Protein 6IFT (pdb70)

InterPro domains:
  IPR001737 Ribosomal RNA adenine methyltransferase KsgA/Erm [PF00398] (20-281)
  IPR001737 Ribosomal RNA adenine methyltransferase KsgA/Erm [PS51689] (22-291)
  IPR001737 Ribosomal RNA adenine methyltransferase KsgA/Erm [PTHR11727] (10-287)
  IPR011530 Ribosomal RNA adenine dimethylase [MF_00607] (20-288)
  IPR011530 Ribosomal RNA adenine dimethylase [TIGR00755] (20-286)
  IPR020596 Ribosomal RNA adenine methylase transferase, conserved site [PS01131] (52-79)
  IPR020598 Ribosomal RNA adenine methylase transferase, N-terminal [SM00650] (36-212)
  IPR023165 rRNA adenine dimethylase-like, C-terminal [G3DSA:1.10.8.100] (216-292)
  IPR029063 S-adenosyl-L-methionine-dependent methyltransferase superfamily [G3DSA:3.40.50.150] (20-215)
  IPR029063 S-adenosyl-L-methionine-dependent methyltransferase superfamily [SSF53335] (16-290)

B-factor: mean 23.17, std 8.37, range [11.19, 82.01]

Nearest PDB structures (foldseek):
  6ifs-assembly2_B  TM=9.752E-01  e=2.934E-49  Bacillus subtilis subsp. subtilis str. 168
  7v2p-assembly1_U  TM=9.615E-01  e=2.802E-47  Bacillus subtilis subsp. subtilis str. 168
  7v2m-assembly1_U  TM=9.401E-01  e=1.596E-46  Bacillus subtilis subsp. subtilis str. 168
  7v2q-assembly1_W  TM=9.771E-01  e=5.374E-44  Bacillus subtilis subsp. subtilis str. 168
  6ifw-assembly2_B  TM=9.709E-01  e=1.753E-37  Bacillus subtilis subsp. subtilis str. 168

CATH classification: 1.10.8.100

Radius of gyration: 21.52 Å; Cα contacts (8 Å, |Δi|>4): 529; chains: 1; bounding box: 62×52×46 Å

Structure (mmCIF, N/CA/C/O backbone):
data_6IFT
#
_entry.id   6IFT
#
_cell.length_a   45.200
_cell.length_b   81.970
_cell.length_c   47.120
_cell.angle_alpha   90.00
_cell.angle_beta   112.02
_cell.angle_gamma   90.00
#
_symmetry.space_group_name_H-M   'P 1 21 1'
#
loop_
_entity.id
_entity.type
_entity.pdbx_description
1 polymer 'Ri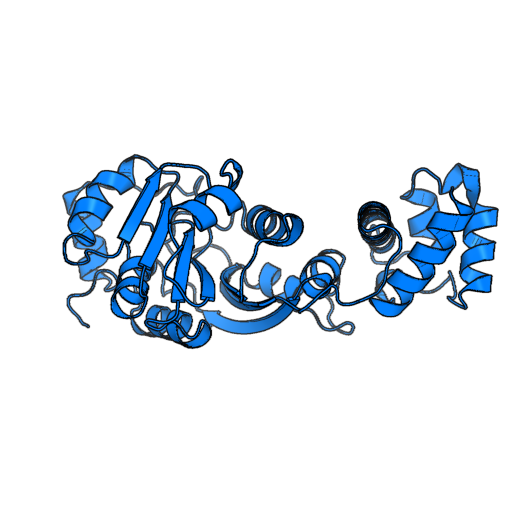bosomal RNA small subunit methyltransferase A'
2 non-polymer S-ADENOSYLMETHIONINE
3 water water
#
loop_
_atom_site.group_PDB
_atom_site.id
_atom_site.type_symbol
_atom_site.label_atom_id
_atom_site.label_alt_id
_atom_site.label_comp_id
_atom_site.label_asym_id
_atom_site.label_entity_id
_atom_site.label_seq_id
_atom_site.pdbx_PDB_ins_code
_atom_site.Cartn_x
_atom_site.Cartn_y
_atom_site.Cartn_z
_atom_site.occupancy
_atom_site.B_iso_or_equiv
_atom_site.auth_seq_id
_atom_site.auth_comp_id
_atom_site.auth_asym_id
_atom_site.auth_atom_id
_atom_site.pdbx_PDB_model_num
ATOM 1 N N . MET A 1 1 ? 25.609 8.984 15.682 1.00 50.28 1 MET A N 1
ATOM 2 C CA . MET A 1 1 ? 25.385 8.478 14.333 1.00 41.59 1 MET A CA 1
ATOM 3 C C . MET A 1 1 ? 25.446 9.603 13.305 1.00 40.79 1 MET A C 1
ATOM 4 O O . MET A 1 1 ? 26.473 9.810 12.658 1.00 31.00 1 MET A O 1
ATOM 6 N N . ASN A 1 2 ? 24.341 10.326 13.159 1.00 41.45 2 ASN A N 1
ATOM 7 C CA . ASN A 1 2 ? 24.267 11.430 12.210 1.00 38.22 2 ASN A CA 1
ATOM 8 C C . ASN A 1 2 ? 24.807 12.719 12.821 1.00 40.85 2 ASN A C 1
ATOM 9 O O . ASN A 1 2 ? 25.240 13.622 12.105 1.00 52.26 2 ASN A O 1
ATOM 14 N N . LYS A 1 3 ? 24.779 12.797 14.147 1.00 35.73 3 LYS A N 1
ATOM 15 C CA . LYS A 1 3 ? 25.275 13.997 14.869 1.00 34.78 3 LYS A CA 1
ATOM 16 C C . LYS A 1 3 ? 26.791 13.943 15.014 1.00 30.82 3 LYS A C 1
ATOM 17 O O . LYS A 1 3 ? 27.364 14.927 15.456 1.00 26.91 3 LYS A O 1
ATOM 19 N N . ASP A 1 4 ? 27.436 12.826 14.649 1.00 25.94 4 ASP A N 1
ATOM 20 C CA . ASP A 1 4 ? 28.914 12.634 14.971 1.00 24.21 4 ASP A CA 1
ATOM 21 C C . ASP A 1 4 ? 29.790 13.581 14.152 1.00 20.27 4 ASP A C 1
ATOM 22 O O . ASP A 1 4 ? 29.343 14.164 13.195 1.00 20.23 4 ASP A O 1
ATOM 27 N N . ILE A 1 5 ? 31.042 13.739 14.540 1.00 17.51 5 ILE A N 1
ATOM 28 C CA . ILE A 1 5 ? 31.971 14.643 13.869 1.00 16.61 5 ILE A CA 1
ATOM 29 C C . ILE A 1 5 ? 32.114 14.345 12.368 1.00 16.17 5 ILE A C 1
ATOM 30 O O . ILE A 1 5 ? 32.129 15.241 11.502 1.00 14.84 5 ILE A O 1
ATOM 35 N N . ALA A 1 6 ? 32.216 13.075 12.071 1.00 16.00 6 ALA A N 1
ATOM 36 C CA . ALA A 1 6 ? 32.529 12.624 10.729 1.00 19.60 6 ALA A CA 1
ATOM 37 C C . ALA A 1 6 ? 31.341 12.587 9.748 1.00 20.98 6 ALA A C 1
ATOM 38 O O . ALA A 1 6 ? 31.148 11.603 9.069 1.00 30.35 6 ALA A O 1
ATOM 40 N N . THR A 1 7 ? 30.473 13.566 9.740 1.00 23.75 7 THR A N 1
ATOM 41 C CA . THR A 1 7 ? 29.472 13.701 8.668 1.00 22.34 7 THR A CA 1
ATOM 42 C C . THR A 1 7 ? 29.946 14.902 7.876 1.00 23.66 7 THR A C 1
ATOM 43 O O . THR A 1 7 ? 30.569 15.837 8.451 1.00 23.05 7 THR A O 1
ATOM 47 N N . PRO A 1 8 ? 29.692 14.937 6.569 1.00 21.43 8 PRO A N 1
ATOM 48 C CA . PRO A 1 8 ? 30.188 16.077 5.822 1.00 19.96 8 PRO A CA 1
ATOM 49 C C . PRO A 1 8 ? 29.789 17.464 6.333 1.00 20.19 8 PRO A C 1
ATOM 50 O O . PRO A 1 8 ? 30.648 18.373 6.382 1.00 19.18 8 PRO A O 1
ATOM 54 N N . ILE A 1 9 ? 28.523 17.628 6.704 1.00 20.17 9 ILE A N 1
ATOM 55 C CA . ILE A 1 9 ? 28.032 18.905 7.208 1.00 20.99 9 ILE A CA 1
ATOM 56 C C . ILE A 1 9 ? 28.656 19.237 8.558 1.00 18.26 9 ILE A C 1
ATOM 57 O O . ILE A 1 9 ? 29.125 20.353 8.779 1.00 19.03 9 ILE A O 1
ATOM 62 N N . ARG A 1 10 ? 28.660 18.259 9.459 1.00 18.08 10 ARG A N 1
ATOM 63 C CA . ARG A 1 10 ? 29.227 18.444 10.788 1.00 18.55 10 ARG A CA 1
ATOM 64 C C . ARG A 1 10 ? 30.697 18.842 10.706 1.00 16.84 10 ARG A C 1
ATOM 65 O O . ARG A 1 10 ? 31.152 19.728 11.430 1.00 18.25 10 ARG A O 1
ATOM 73 N N . THR A 1 11 ? 31.435 18.181 9.820 1.00 14.78 11 THR A N 1
ATOM 74 C CA . THR A 1 11 ? 32.879 18.471 9.638 1.00 15.31 11 THR A CA 1
ATOM 75 C C . THR A 1 11 ? 33.075 19.913 9.157 1.00 15.88 11 THR A C 1
ATOM 76 O O . THR A 1 11 ? 33.861 20.695 9.732 1.00 18.23 11 THR A O 1
ATOM 80 N N . LYS A 1 12 ? 32.282 20.310 8.175 1.00 17.92 12 LYS A N 1
ATOM 81 C CA . LYS A 1 12 ? 32.336 21.675 7.671 1.00 19.60 12 LYS A CA 1
ATOM 82 C C . LYS A 1 12 ? 31.973 22.727 8.719 1.00 18.77 12 LYS A C 1
ATOM 83 O O . LYS A 1 12 ? 32.648 23.760 8.823 1.00 18.23 12 LYS A O 1
ATOM 89 N N . GLU A 1 13 ? 30.909 22.470 9.479 1.00 18.41 13 GLU A N 1
ATOM 90 C CA . GLU A 1 13 ? 30.512 23.360 10.540 1.00 19.97 13 GLU A CA 1
ATOM 91 C C . GLU A 1 13 ? 31.678 23.613 11.516 1.00 17.97 13 GLU A C 1
ATOM 92 O O . GLU A 1 13 ? 31.928 24.747 11.886 1.00 16.16 13 GLU A O 1
ATOM 98 N N . ILE A 1 14 ? 32.386 22.562 11.898 1.00 16.44 14 ILE A N 1
ATOM 99 C CA . ILE A 1 14 ? 33.499 22.699 12.852 1.00 17.03 14 ILE A CA 1
ATOM 100 C C . ILE A 1 14 ? 34.644 23.546 12.296 1.00 16.93 14 ILE A C 1
ATOM 101 O O . ILE A 1 14 ? 35.210 24.450 12.947 1.00 18.10 14 ILE A O 1
ATOM 106 N N . LEU A 1 15 ? 34.998 23.190 11.100 1.00 17.95 15 LEU A N 1
ATOM 107 C CA . LEU A 1 15 ? 36.061 23.881 10.385 1.00 18.72 15 LEU A CA 1
ATOM 108 C C . LEU A 1 15 ? 35.696 25.338 10.229 1.00 18.05 15 LEU A C 1
ATOM 109 O O . LEU A 1 15 ? 36.561 26.197 10.369 1.00 20.72 15 LEU A O 1
ATOM 114 N N . LYS A 1 16 ? 34.420 25.616 9.964 1.00 17.64 16 LYS A N 1
ATOM 115 C CA . LYS A 1 16 ? 34.034 26.994 9.839 1.00 18.27 16 LYS A CA 1
ATOM 116 C C . LYS A 1 16 ? 34.030 27.741 11.194 1.00 18.01 16 LYS A C 1
ATOM 117 O O . LYS A 1 16 ? 34.509 28.874 11.300 1.00 20.40 16 LYS A O 1
ATOM 123 N N . LYS A 1 17 ? 33.532 27.114 12.253 1.00 20.44 17 LYS A N 1
ATOM 124 C CA . LYS A 1 17 ? 33.584 27.748 13.566 1.00 19.58 17 LYS A CA 1
ATOM 125 C C . LYS A 1 17 ? 34.989 28.259 13.916 1.00 21.03 17 LYS A C 1
ATOM 126 O O . LYS A 1 17 ? 35.128 29.356 14.476 1.00 17.94 17 LYS A O 1
ATOM 132 N N . TYR A 1 18 ? 36.017 27.463 13.579 1.00 18.75 18 TYR A N 1
ATOM 133 C CA . TYR A 1 18 ? 37.379 27.806 13.895 1.00 19.86 18 TYR A CA 1
ATOM 134 C C . TYR A 1 18 ? 38.157 28.449 12.767 1.00 21.02 18 TYR A C 1
ATOM 135 O O . TYR A 1 18 ? 39.317 28.783 12.945 1.00 20.12 18 TYR A O 1
ATOM 144 N N . GLY A 1 19 ? 37.534 28.619 11.607 1.00 22.91 19 GLY A N 1
ATOM 145 C CA . GLY A 1 19 ? 38.243 29.053 10.367 1.00 21.66 19 GLY A CA 1
ATOM 146 C C . GLY A 1 19 ? 39.502 28.281 10.050 1.00 21.50 19 GLY A C 1
ATOM 147 O O . GLY A 1 19 ? 40.574 28.869 9.763 1.00 20.18 19 GLY A O 1
ATOM 148 N N . PHE A 1 20 ? 39.394 26.958 10.125 1.00 19.53 20 PHE A N 1
ATOM 149 C CA . PHE A 1 20 ? 40.513 26.090 9.939 1.00 19.71 20 PHE A CA 1
ATOM 150 C C . PHE A 1 20 ? 40.890 25.962 8.447 1.00 21.04 20 PHE A C 1
ATOM 151 O O . PHE A 1 20 ? 40.020 25.678 7.626 1.00 23.30 20 PHE A O 1
ATOM 159 N N . SER A 1 21 ? 42.166 26.083 8.121 1.00 19.34 21 SER A N 1
ATOM 160 C CA . SER A 1 21 ? 42.619 25.847 6.762 1.00 21.36 21 SER A CA 1
ATOM 161 C C . SER A 1 21 ? 43.556 24.672 6.724 1.00 20.03 21 SER A C 1
ATOM 162 O O . SER A 1 21 ? 44.443 24.568 7.511 1.00 18.07 21 SER A O 1
ATOM 165 N N . PHE A 1 22 ? 43.358 23.800 5.781 1.00 22.56 22 PHE A N 1
ATOM 166 C CA . PHE A 1 22 ? 44.125 22.557 5.734 1.00 21.34 22 PHE A CA 1
ATOM 167 C C . PHE A 1 22 ? 45.546 22.823 5.359 1.00 21.72 22 PHE A C 1
ATOM 168 O O . PHE A 1 22 ? 45.804 23.663 4.528 1.00 19.99 22 PHE A O 1
ATOM 176 N N . LYS A 1 23 ? 46.484 22.085 5.926 1.00 20.06 23 LYS A N 1
ATOM 177 C CA . LYS A 1 23 ? 47.861 22.148 5.459 1.00 19.35 23 LYS A CA 1
ATOM 178 C C . LYS A 1 23 ? 48.216 20.887 4.770 1.00 19.54 23 LYS A C 1
ATOM 179 O O . LYS A 1 23 ? 48.385 19.843 5.436 1.00 19.69 23 LYS A O 1
ATOM 185 N N . LYS A 1 24 ? 48.364 20.940 3.452 1.00 19.82 24 LYS A N 1
ATOM 186 C CA . LYS A 1 24 ? 48.817 19.747 2.720 1.00 20.66 24 LYS A CA 1
ATOM 187 C C . LYS A 1 24 ? 50.225 19.347 3.163 1.00 18.37 24 LYS A C 1
ATOM 188 O O . LYS A 1 24 ? 50.542 18.189 3.168 1.00 18.24 24 LYS A O 1
ATOM 194 N N . SER A 1 25 ? 51.046 20.285 3.643 1.00 16.77 25 SER A N 1
ATOM 195 C CA . SER A 1 25 ? 52.352 19.946 4.246 1.00 17.31 25 SER A CA 1
ATOM 196 C C . SER A 1 25 ? 52.282 19.026 5.488 1.00 18.13 25 SER A C 1
ATOM 197 O O . SER A 1 25 ? 53.278 18.429 5.897 1.00 19.71 25 SER A O 1
ATOM 200 N N . LEU A 1 26 ? 51.123 18.950 6.152 1.00 18.07 26 LEU A N 1
ATOM 201 C CA . LEU A 1 26 ? 50.929 18.044 7.280 1.00 17.27 26 LEU A CA 1
ATOM 202 C C . LEU A 1 26 ? 50.017 16.836 6.960 1.00 17.93 26 LEU A C 1
ATOM 203 O O . LEU A 1 26 ? 49.515 16.200 7.863 1.00 17.53 26 LEU A O 1
ATOM 208 N N . GLY A 1 27 ? 49.770 16.584 5.703 1.00 16.72 27 GLY A N 1
ATOM 209 C CA . GLY A 1 27 ? 4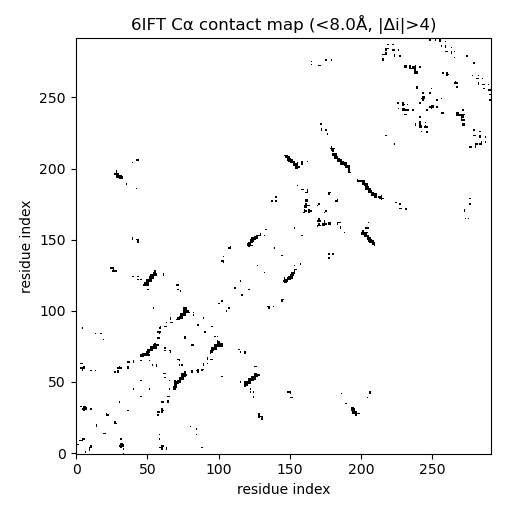8.910 15.507 5.222 1.00 16.66 27 GLY A CA 1
ATOM 210 C C . GLY A 1 27 ? 47.505 15.607 5.812 1.00 18.02 27 GLY A C 1
ATOM 211 O O . GLY A 1 27 ? 46.979 14.594 6.210 1.00 16.25 27 GLY A O 1
ATOM 212 N N . GLN A 1 28 ? 46.929 16.805 5.927 1.00 16.73 28 GLN A N 1
ATOM 213 C CA . GLN A 1 28 ? 45.596 16.950 6.522 1.00 15.54 28 GLN A CA 1
ATOM 214 C C . GLN A 1 28 ? 44.417 16.612 5.546 1.00 16.45 28 GLN A C 1
ATOM 215 O O . GLN A 1 28 ? 43.985 17.411 4.695 1.00 16.50 28 GLN A O 1
ATOM 221 N N . ASN A 1 29 ? 43.901 15.398 5.692 1.00 14.03 29 ASN A N 1
ATOM 222 C CA . ASN A 1 29 ? 42.747 14.920 4.958 1.00 16.09 29 ASN A CA 1
ATOM 223 C C . ASN A 1 29 ? 41.842 14.248 5.961 1.00 15.54 29 ASN A C 1
ATOM 224 O O . ASN A 1 29 ? 42.179 13.209 6.504 1.00 17.59 29 ASN A O 1
ATOM 229 N N . PHE A 1 30 ? 40.700 14.837 6.240 1.00 17.53 30 PHE A N 1
ATOM 230 C CA . PHE A 1 30 ? 39.848 14.383 7.322 1.00 17.62 30 PHE A CA 1
ATOM 231 C C . PHE A 1 30 ? 38.739 13.448 6.807 1.00 17.88 30 PHE A C 1
ATOM 232 O O . PHE A 1 30 ? 38.113 13.716 5.833 1.00 18.94 30 PHE A O 1
ATOM 240 N N . LEU A 1 31 ? 38.471 12.394 7.543 1.00 17.90 31 LEU A N 1
ATOM 241 C CA . LEU A 1 31 ? 37.462 11.420 7.247 1.00 18.33 31 LEU A CA 1
ATOM 242 C C . LEU A 1 31 ? 36.080 11.993 7.543 1.00 17.17 31 LEU A C 1
ATOM 243 O O . LEU A 1 31 ? 35.859 12.521 8.629 1.00 16.06 31 LEU A O 1
ATOM 248 N N . ILE A 1 32 ? 35.172 11.807 6.597 1.00 17.49 32 ILE A N 1
ATOM 249 C CA . ILE A 1 32 ? 33.814 12.245 6.716 1.00 18.66 32 ILE A CA 1
ATOM 250 C C . ILE A 1 32 ? 32.812 11.119 6.404 1.00 20.09 32 ILE A C 1
ATOM 251 O O . ILE A 1 32 ? 31.730 11.391 5.947 1.00 21.71 32 ILE A O 1
ATOM 256 N N . ASP A 1 33 ? 33.153 9.881 6.729 1.00 18.61 33 ASP A N 1
ATOM 257 C CA . ASP A 1 33 ? 32.298 8.710 6.514 1.00 21.11 33 ASP A CA 1
ATOM 258 C C . ASP A 1 33 ? 32.316 7.862 7.784 1.00 22.07 33 ASP A C 1
ATOM 259 O O . ASP A 1 33 ? 33.297 7.197 8.089 1.00 19.49 33 ASP A O 1
ATOM 264 N N . THR A 1 34 ? 31.227 7.876 8.508 1.00 19.02 34 THR A N 1
ATOM 265 C CA . THR A 1 34 ? 31.111 7.186 9.770 1.00 21.24 34 THR A CA 1
ATOM 266 C C . THR A 1 34 ? 31.169 5.612 9.592 1.00 19.76 34 THR A C 1
ATOM 267 O O . THR A 1 34 ? 31.706 4.908 10.417 1.00 17.87 34 THR A O 1
ATOM 271 N N . ASN A 1 35 ? 30.695 5.083 8.489 1.00 18.40 35 ASN A N 1
ATOM 272 C CA . ASN A 1 35 ? 30.755 3.605 8.255 1.00 21.30 35 ASN A CA 1
ATOM 273 C C . ASN A 1 35 ? 32.213 3.117 8.048 1.00 18.22 35 ASN A C 1
ATOM 274 O O . ASN A 1 35 ? 32.631 2.155 8.729 1.00 17.87 35 ASN A O 1
ATOM 279 N N . ILE A 1 36 ? 32.966 3.817 7.197 1.00 17.64 36 ILE A N 1
ATOM 280 C CA . ILE A 1 36 ? 34.442 3.606 7.072 1.00 16.85 36 ILE A CA 1
ATOM 281 C C . ILE A 1 36 ? 35.133 3.647 8.429 1.00 16.97 36 ILE A C 1
ATOM 282 O O . ILE A 1 36 ? 35.941 2.729 8.771 1.00 17.34 36 ILE A O 1
ATOM 287 N N . LEU A 1 37 ? 34.851 4.702 9.201 1.00 15.80 37 LEU A N 1
ATOM 288 C CA . LEU A 1 37 ? 35.515 4.875 10.504 1.00 17.32 37 LEU A CA 1
ATOM 289 C C . LEU A 1 37 ? 35.167 3.700 11.399 1.00 16.20 37 LEU A C 1
ATOM 290 O O . LEU A 1 37 ? 36.044 3.126 12.027 1.00 14.39 37 LEU A O 1
ATOM 295 N N . ASN A 1 38 ? 33.885 3.351 11.449 1.00 17.26 38 ASN A N 1
ATOM 296 C CA . ASN A 1 38 ? 33.428 2.234 12.265 1.00 16.45 38 ASN A CA 1
ATOM 297 C C . ASN A 1 38 ? 34.086 0.940 11.801 1.00 17.73 38 ASN A C 1
ATOM 298 O O . ASN A 1 38 ? 34.409 0.071 12.610 1.00 15.83 38 ASN A O 1
ATOM 303 N N . ARG A 1 39 ? 34.280 0.821 10.492 1.00 17.00 39 ARG A N 1
ATOM 304 C CA . ARG A 1 39 ? 34.906 -0.362 9.915 1.00 18.13 39 ARG A CA 1
ATOM 305 C C . ARG A 1 39 ? 36.336 -0.504 10.422 1.00 16.16 39 ARG A C 1
ATOM 306 O O . ARG A 1 39 ? 36.762 -1.590 10.815 1.00 15.36 39 ARG A O 1
ATOM 314 N N . ILE A 1 40 ? 37.073 0.602 10.411 1.00 14.65 40 ILE A N 1
ATOM 315 C CA . ILE A 1 40 ? 38.453 0.606 10.878 1.00 14.65 40 ILE A CA 1
ATOM 316 C C . ILE A 1 40 ? 38.516 0.176 12.338 1.00 15.16 40 ILE A C 1
ATOM 317 O O . ILE A 1 40 ? 39.375 -0.615 12.727 1.00 16.73 40 ILE A O 1
ATOM 322 N N . VAL A 1 41 ? 37.598 0.703 13.142 1.00 14.84 41 VAL A N 1
ATOM 323 C CA . VAL A 1 41 ? 37.539 0.366 14.577 1.00 16.19 41 VAL A CA 1
ATOM 324 C C . VAL A 1 41 ? 37.228 -1.134 14.754 1.00 15.18 41 VAL A C 1
ATOM 325 O O . VAL A 1 41 ? 37.827 -1.752 15.614 1.00 15.44 41 VAL A O 1
ATOM 329 N N . ASP A 1 42 ? 36.320 -1.682 13.934 1.00 15.85 42 ASP A N 1
ATOM 330 C CA . ASP A 1 42 ? 36.058 -3.115 13.930 1.00 16.19 42 ASP A CA 1
ATOM 331 C C . ASP A 1 42 ? 37.303 -3.923 13.634 1.00 15.39 42 ASP A C 1
ATOM 332 O O . ASP A 1 42 ? 37.585 -4.954 14.275 1.00 14.67 42 ASP A O 1
ATOM 337 N N . HIS A 1 43 ? 37.993 -3.530 12.588 1.00 14.55 43 HIS A N 1
ATOM 338 C CA . HIS A 1 43 ? 39.218 -4.284 12.178 1.00 14.88 43 HIS A CA 1
ATOM 339 C C . HIS A 1 43 ? 40.321 -4.273 13.239 1.00 15.62 43 HIS A C 1
ATOM 340 O O . HIS A 1 43 ? 41.235 -5.136 13.261 1.00 17.32 43 HIS A O 1
ATOM 347 N N . ALA A 1 44 ? 40.286 -3.270 14.112 1.00 14.94 44 ALA A N 1
ATOM 348 C CA . ALA A 1 44 ? 41.218 -3.174 15.243 1.00 16.14 44 ALA A CA 1
ATOM 349 C C . ALA A 1 44 ? 40.721 -3.822 16.563 1.00 15.55 44 ALA A C 1
ATOM 350 O O . ALA A 1 44 ? 41.412 -3.817 17.591 1.00 13.48 44 ALA A O 1
ATOM 352 N N . GLU A 1 45 ? 39.505 -4.362 16.523 1.00 16.37 45 GLU A N 1
ATOM 353 C CA . GLU A 1 45 ? 38.866 -5.008 17.644 1.00 17.88 45 GLU A CA 1
ATOM 354 C C . GLU A 1 45 ? 38.946 -4.223 18.914 1.00 15.63 45 GLU A C 1
ATOM 355 O O . GLU A 1 45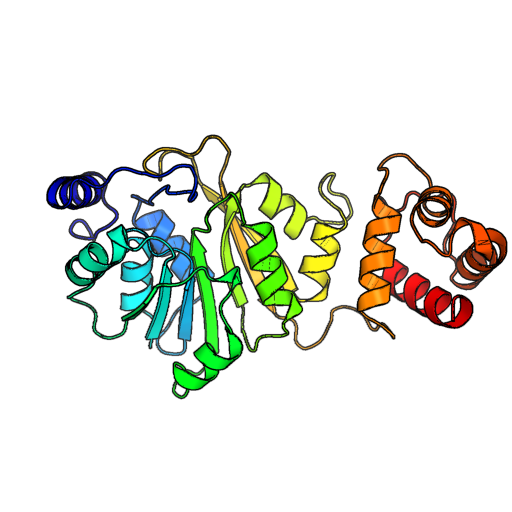 ? 39.300 -4.770 19.924 1.00 16.25 45 GLU A O 1
ATOM 361 N N . VAL A 1 46 ? 38.576 -2.948 18.874 1.00 14.13 46 VAL A N 1
ATOM 362 C CA . VAL A 1 46 ? 38.727 -2.087 20.019 1.00 15.21 46 VAL A CA 1
ATOM 363 C C . VAL A 1 46 ? 37.558 -2.342 20.993 1.00 16.15 46 VAL A C 1
ATOM 364 O O . VAL A 1 46 ? 36.404 -2.305 20.596 1.00 16.79 46 VAL A O 1
ATOM 368 N N . THR A 1 47 ? 37.908 -2.641 22.223 1.00 16.43 47 THR A N 1
ATOM 369 C CA . THR A 1 47 ? 36.926 -2.805 23.311 1.00 16.53 47 THR A CA 1
ATOM 370 C C . THR A 1 47 ? 37.403 -2.140 24.568 1.00 15.68 47 THR A C 1
ATOM 371 O O . THR A 1 47 ? 38.431 -1.481 24.573 1.00 15.14 47 THR A O 1
ATOM 375 N N . GLU A 1 48 ? 36.661 -2.292 25.670 1.00 17.07 48 GLU A N 1
ATOM 376 C CA . GLU A 1 48 ? 37.183 -1.885 27.001 1.00 21.85 48 GLU A CA 1
ATOM 377 C C . GLU A 1 48 ? 38.526 -2.589 27.414 1.00 19.25 48 GLU A C 1
ATOM 378 O O . GLU A 1 48 ? 39.205 -2.151 28.288 1.00 21.50 48 GLU A O 1
ATOM 384 N N . LYS A 1 49 ? 38.932 -3.654 26.746 1.00 20.54 49 LYS A N 1
ATOM 385 C CA . LYS A 1 49 ? 40.281 -4.247 26.919 1.00 20.18 49 LYS A CA 1
ATOM 386 C C . LYS A 1 49 ? 41.423 -3.287 26.478 1.00 19.86 49 LYS A C 1
ATOM 387 O O . LYS A 1 49 ? 42.546 -3.411 26.977 1.00 19.26 49 LYS A O 1
ATOM 393 N N . THR A 1 50 ? 41.105 -2.334 25.571 1.00 16.80 50 THR A N 1
ATOM 394 C CA . THR A 1 50 ? 42.077 -1.735 24.687 1.00 15.72 50 THR A CA 1
ATOM 395 C C . THR A 1 50 ? 42.392 -0.310 25.085 1.00 14.71 50 THR A C 1
ATOM 396 O O . THR A 1 50 ? 41.482 0.506 25.202 1.00 14.79 50 THR A O 1
ATOM 400 N N . GLY A 1 51 ? 43.679 -0.015 25.151 1.00 14.61 51 GLY A N 1
ATOM 401 C CA . GLY A 1 51 ? 44.186 1.331 25.176 1.00 14.84 51 GLY A CA 1
ATOM 402 C C . GLY A 1 51 ? 44.648 1.601 23.755 1.00 14.71 51 GLY A C 1
ATOM 403 O O . GLY A 1 51 ? 45.346 0.756 23.181 1.00 14.73 51 GLY A O 1
ATOM 404 N N . VAL A 1 52 ? 44.310 2.769 23.178 1.00 15.42 52 VAL A N 1
ATOM 405 C CA . VAL A 1 52 ? 44.580 3.067 21.776 1.00 14.90 52 VAL A CA 1
ATOM 406 C C . VAL A 1 52 ? 45.503 4.258 21.680 1.00 15.31 52 VAL A C 1
ATOM 407 O O . VAL A 1 52 ? 45.280 5.288 22.277 1.00 13.76 52 VAL A O 1
ATOM 411 N N . ILE A 1 53 ? 46.581 4.080 20.939 1.00 15.21 53 ILE A N 1
ATOM 412 C CA . ILE A 1 53 ? 47.403 5.174 20.464 1.00 15.75 53 ILE A CA 1
ATOM 413 C C . ILE A 1 53 ? 46.855 5.565 19.101 1.00 13.90 53 ILE A C 1
ATOM 414 O O . ILE A 1 53 ? 46.854 4.786 18.173 1.00 12.56 53 ILE A O 1
ATOM 419 N N . GLU A 1 54 ? 46.439 6.805 18.999 1.00 15.02 54 GLU A N 1
ATOM 420 C CA . GLU A 1 54 ? 46.072 7.437 17.735 1.00 15.18 54 GLU A CA 1
ATOM 421 C C . GLU A 1 54 ? 47.168 8.484 17.362 1.00 14.15 54 GLU A C 1
ATOM 422 O O . GLU A 1 54 ? 47.677 9.194 18.214 1.00 13.33 54 GLU A O 1
ATOM 428 N N . ILE A 1 55 ? 47.510 8.504 16.087 1.00 13.94 55 ILE A N 1
ATOM 429 C CA . ILE A 1 55 ? 48.393 9.475 15.456 1.00 13.85 55 ILE A CA 1
ATOM 430 C C . ILE A 1 55 ? 47.514 10.325 14.534 1.00 14.43 55 ILE A C 1
ATOM 431 O O . ILE A 1 55 ? 46.871 9.827 13.599 1.00 13.47 55 ILE A O 1
ATOM 436 N N . GLY A 1 56 ? 47.538 11.619 14.757 1.00 13.38 56 GLY A N 1
ATOM 437 C CA . GLY A 1 56 ? 46.905 12.551 13.847 1.00 14.61 56 GLY A CA 1
ATOM 438 C C . GLY A 1 56 ? 45.376 12.576 13.981 1.00 13.98 56 GLY A C 1
ATOM 439 O O . GLY A 1 56 ? 44.653 12.254 13.039 1.00 14.04 56 GLY A O 1
ATOM 440 N N . PRO A 1 57 ? 44.889 12.969 15.152 1.00 15.02 57 PRO A N 1
ATOM 441 C CA . PRO A 1 57 ? 43.418 13.013 15.381 1.00 14.28 57 PRO A CA 1
ATOM 442 C C . PRO A 1 57 ? 42.623 13.977 14.517 1.00 14.85 57 PRO A C 1
ATOM 443 O O . PRO A 1 57 ? 41.422 13.792 14.340 1.00 13.91 57 PRO A O 1
ATOM 447 N N . GLY A 1 58 ? 43.257 15.000 13.949 1.00 17.13 58 GLY A N 1
ATOM 448 C CA . GLY A 1 58 ? 42.511 15.944 13.110 1.00 14.54 58 GLY A CA 1
ATOM 449 C C . GLY A 1 58 ? 41.523 16.763 13.951 1.00 15.71 58 GLY A C 1
ATOM 450 O O . GLY A 1 58 ? 41.889 17.221 15.025 1.00 14.40 58 GLY A O 1
ATOM 451 N N . ILE A 1 59 ? 40.274 16.877 13.505 1.00 13.79 59 ILE A N 1
ATOM 452 C CA . ILE A 1 59 ? 39.173 17.384 14.399 1.00 15.50 59 ILE A CA 1
ATOM 453 C C . ILE A 1 59 ? 38.407 16.348 15.197 1.00 14.25 59 ILE A C 1
ATOM 454 O O . ILE A 1 59 ? 37.417 16.656 15.853 1.00 15.04 59 ILE A O 1
ATOM 459 N N . GLY A 1 60 ? 38.934 15.141 15.179 1.00 15.30 60 GLY A N 1
ATOM 460 C CA . GLY A 1 60 ? 38.500 14.059 16.051 1.00 15.38 60 GLY A CA 1
ATOM 461 C C . GLY A 1 60 ? 37.621 13.003 15.424 1.00 14.19 60 GLY A C 1
ATOM 462 O O . GLY A 1 60 ? 36.936 12.266 16.166 1.00 17.20 60 GLY A O 1
ATOM 463 N N . ALA A 1 61 ? 37.546 12.926 14.107 1.00 13.53 61 ALA A N 1
ATOM 464 C CA . ALA A 1 61 ? 36.599 12.004 13.459 1.00 13.60 61 ALA A CA 1
ATOM 465 C C . ALA A 1 61 ? 36.768 10.514 13.892 1.00 14.20 61 ALA A C 1
ATOM 466 O O . ALA A 1 61 ? 35.788 9.840 14.266 1.00 13.07 61 ALA A O 1
ATOM 468 N N . LEU A 1 62 ? 38.009 10.024 13.846 1.00 13.16 62 LEU A N 1
ATOM 469 C CA . LEU A 1 62 ? 38.300 8.684 14.281 1.00 14.07 62 LEU A CA 1
ATOM 470 C C . LEU A 1 62 ? 38.399 8.622 15.799 1.00 15.39 62 LEU A C 1
ATOM 471 O O . LEU A 1 62 ? 38.000 7.644 16.409 1.00 14.85 62 LEU A O 1
ATOM 476 N N . THR A 1 63 ? 38.920 9.667 16.416 1.00 13.78 63 THR A N 1
ATOM 477 C CA . THR A 1 63 ? 39.070 9.678 17.853 1.00 14.60 63 THR A CA 1
ATOM 478 C C . THR A 1 63 ? 37.736 9.386 18.584 1.00 15.48 63 THR A C 1
ATOM 479 O O . THR A 1 63 ? 37.667 8.578 19.559 1.00 15.45 63 THR A O 1
ATOM 483 N N . GLU A 1 64 ? 36.689 10.053 18.115 1.00 14.71 64 GLU A N 1
ATOM 484 C CA . GLU A 1 64 ? 35.383 9.882 18.645 1.00 14.74 64 GLU A CA 1
ATOM 485 C C . GLU A 1 64 ? 34.931 8.452 18.561 1.00 15.07 64 GLU A C 1
ATOM 486 O O . GLU A 1 64 ? 34.454 7.917 19.542 1.00 17.66 64 GLU A O 1
ATOM 492 N N . GLN A 1 65 ? 35.097 7.814 17.402 1.00 14.74 65 GLN A N 1
ATOM 493 C CA . GLN A 1 65 ? 34.669 6.425 17.252 1.00 15.47 65 GLN A CA 1
ATOM 494 C C . GLN A 1 65 ? 35.489 5.435 18.102 1.00 15.17 65 GLN A C 1
ATOM 495 O O . GLN A 1 65 ? 34.908 4.525 18.696 1.00 13.67 65 GLN A O 1
ATOM 501 N N . LEU A 1 66 ? 36.778 5.714 18.260 1.00 14.08 66 LEU A N 1
ATOM 502 C CA . LEU A 1 66 ? 37.610 4.976 19.131 1.00 16.82 66 LEU A CA 1
ATOM 503 C C . LEU A 1 66 ? 37.201 5.170 20.626 1.00 17.87 66 LEU A C 1
ATOM 504 O O . LEU A 1 66 ? 37.194 4.210 21.420 1.00 17.15 66 LEU A O 1
ATOM 509 N N . ALA A 1 67 ? 36.901 6.403 20.986 1.00 18.13 67 ALA A N 1
ATOM 510 C CA . ALA A 1 67 ? 36.592 6.747 22.371 1.00 18.16 67 ALA A CA 1
ATOM 511 C C . ALA A 1 67 ? 35.345 6.041 22.872 1.00 19.19 67 ALA A C 1
ATOM 512 O O . ALA A 1 67 ? 35.289 5.656 24.031 1.00 18.08 67 ALA A O 1
ATOM 514 N N . LYS A 1 68 ? 34.361 5.821 21.988 1.00 18.23 68 LYS A N 1
ATOM 515 C CA . LYS A 1 68 ? 33.156 5.166 22.392 1.00 19.77 68 LYS A CA 1
ATOM 516 C C . LYS A 1 68 ? 33.414 3.701 22.795 1.00 19.43 68 LYS A C 1
ATOM 517 O O . LYS A 1 68 ? 32.654 3.184 23.569 1.00 17.67 68 LYS A O 1
ATOM 523 N N . ARG A 1 69 ? 34.455 3.044 22.260 1.00 16.96 69 ARG A N 1
ATOM 524 C CA . ARG A 1 69 ? 34.732 1.607 22.543 1.00 19.18 69 ARG A CA 1
ATOM 525 C C . ARG A 1 69 ? 35.903 1.321 23.462 1.00 20.51 69 ARG A C 1
ATOM 526 O O . ARG A 1 69 ? 35.861 0.312 24.186 1.00 16.38 69 ARG A O 1
ATOM 534 N N . ALA A 1 70 ? 36.925 2.182 23.437 1.00 16.97 70 ALA A N 1
ATOM 535 C CA . ALA A 1 70 ? 38.151 1.898 24.138 1.00 17.76 70 ALA A CA 1
ATOM 536 C C . ALA A 1 70 ? 38.093 2.283 25.604 1.00 19.46 70 ALA A C 1
ATOM 537 O O . ALA A 1 70 ? 37.446 3.241 25.954 1.00 16.40 70 ALA A O 1
ATOM 539 N N . LYS A 1 71 ? 38.934 1.642 26.413 1.00 19.00 71 LYS A N 1
ATOM 540 C CA . LYS A 1 71 ? 39.105 2.106 27.770 1.00 19.08 71 LYS A CA 1
ATOM 541 C C . LYS A 1 71 ? 39.751 3.486 27.703 1.00 17.64 71 LYS A C 1
ATOM 542 O O . LYS A 1 71 ? 39.377 4.376 28.433 1.00 19.32 71 LYS A O 1
ATOM 548 N N . LYS A 1 72 ? 40.749 3.672 26.877 1.00 18.39 72 LYS A N 1
ATOM 549 C CA . LYS A 1 72 ? 41.467 4.934 26.848 1.00 19.05 72 LYS A CA 1
ATOM 550 C C . LYS A 1 72 ? 42.058 5.168 25.492 1.00 19.82 72 LYS A C 1
ATOM 551 O O . LYS A 1 72 ? 42.609 4.258 24.897 1.00 17.87 72 LYS A O 1
ATOM 557 N N . VAL A 1 73 ? 42.035 6.425 25.080 1.00 18.81 73 VAL A N 1
ATOM 558 C CA . VAL A 1 73 ? 42.755 6.858 23.876 1.00 19.08 73 VAL A CA 1
ATOM 559 C C . VAL A 1 73 ? 43.685 8.032 24.095 1.00 19.80 73 VAL A C 1
ATOM 560 O O . VAL A 1 73 ? 43.314 9.033 24.689 1.00 20.49 73 VAL A O 1
ATOM 564 N N . VAL A 1 74 ? 44.928 7.842 23.636 1.00 19.17 74 VAL A N 1
ATOM 565 C CA . VAL A 1 74 ? 45.914 8.888 23.610 1.00 17.77 74 VAL A CA 1
ATOM 566 C C . VAL A 1 74 ? 46.222 9.200 22.170 1.00 16.56 74 VAL A C 1
ATOM 567 O O . VAL A 1 74 ? 46.679 8.327 21.420 1.00 14.13 74 VAL A O 1
ATOM 571 N N . ALA A 1 75 ? 46.093 10.476 21.818 1.00 16.43 75 ALA A N 1
ATOM 572 C CA . ALA A 1 75 ? 46.278 10.933 20.431 1.00 15.58 75 ALA A CA 1
ATOM 573 C C . ALA A 1 75 ? 47.406 11.998 20.299 1.00 17.13 75 ALA A C 1
ATOM 574 O O . ALA A 1 75 ? 47.448 12.998 21.071 1.00 18.32 75 ALA A O 1
ATOM 576 N N . PHE A 1 76 ? 48.350 11.713 19.431 1.00 14.73 76 PHE A N 1
ATOM 577 C CA . PHE A 1 76 ? 49.464 12.633 19.181 1.00 16.53 76 PHE A CA 1
ATOM 578 C C . PHE A 1 76 ? 49.057 13.522 18.043 1.00 15.55 76 PHE A C 1
ATOM 579 O O . PHE A 1 76 ? 48.842 13.005 16.927 1.00 15.29 76 PHE A O 1
ATOM 587 N N . GLU A 1 77 ? 48.999 14.817 18.246 1.00 15.39 77 GLU A N 1
ATOM 588 C CA . GLU A 1 77 ? 48.730 15.717 17.141 1.00 15.58 77 GLU A CA 1
ATOM 589 C C . GLU A 1 77 ? 49.807 16.780 17.052 1.00 16.52 77 GLU A C 1
ATOM 590 O O . GLU A 1 77 ? 50.145 17.398 18.058 1.00 17.53 77 GLU A O 1
ATOM 596 N N . ILE A 1 78 ? 50.350 16.996 15.874 1.00 16.68 78 ILE A N 1
ATOM 597 C CA . ILE A 1 78 ? 51.488 17.955 15.636 1.00 17.79 78 ILE A CA 1
ATOM 598 C C . ILE A 1 78 ? 51.023 19.411 15.469 1.00 18.49 78 ILE A C 1
ATOM 599 O O . ILE A 1 78 ? 51.751 20.364 15.786 1.00 19.11 78 ILE A O 1
ATOM 604 N N . ASP A 1 79 ? 49.778 19.575 15.008 1.00 18.42 79 ASP A N 1
ATOM 605 C CA . ASP A 1 79 ? 49.237 20.896 14.668 1.00 18.75 79 ASP A CA 1
ATOM 606 C C . ASP A 1 79 ? 48.544 21.564 15.824 1.00 19.74 79 ASP A C 1
ATOM 607 O O . ASP A 1 79 ? 47.405 21.253 16.154 1.00 16.44 79 ASP A O 1
ATOM 612 N N . GLN A 1 80 ? 49.218 22.581 16.374 1.00 23.32 80 GLN A N 1
ATOM 613 C CA . GLN A 1 80 ? 48.705 23.338 17.524 1.00 23.00 80 GLN A CA 1
ATOM 614 C C . GLN A 1 80 ? 47.297 23.926 17.307 1.00 21.63 80 GLN A C 1
ATOM 615 O O . GLN A 1 80 ? 46.538 23.993 18.203 1.00 20.68 80 GLN A O 1
ATOM 621 N N . ARG A 1 81 ? 46.953 24.275 16.072 1.00 22.22 81 ARG A N 1
ATOM 622 C CA . ARG A 1 81 ? 45.664 24.840 15.749 1.00 21.38 81 ARG A CA 1
ATOM 623 C C . ARG A 1 81 ? 44.497 23.876 16.031 1.00 20.68 81 ARG A C 1
ATOM 624 O O . ARG A 1 81 ? 43.376 24.288 16.366 1.00 21.22 81 ARG A O 1
ATOM 632 N N . LEU A 1 82 ? 44.745 22.571 15.887 1.00 19.27 82 LEU A N 1
ATOM 633 C CA . LEU A 1 82 ? 43.709 21.565 16.215 1.00 19.41 82 LEU A CA 1
ATOM 634 C C . LEU A 1 82 ? 43.386 21.342 17.694 1.00 20.29 82 LEU A C 1
ATOM 635 O O . LEU A 1 82 ? 42.293 20.846 18.106 1.00 18.05 82 LEU A O 1
ATOM 640 N N . LEU A 1 83 ? 44.322 21.755 18.550 1.00 22.75 83 LEU A N 1
ATOM 641 C CA . LEU A 1 83 ? 44.154 21.451 19.968 1.00 24.06 83 LEU A CA 1
ATOM 642 C C . LEU A 1 83 ? 42.904 22.038 20.587 1.00 23.82 83 LEU A C 1
ATOM 643 O O . LEU A 1 83 ? 42.149 21.278 21.246 1.00 19.96 83 LEU A O 1
ATOM 648 N N . PRO A 1 84 ? 42.634 23.359 20.379 1.00 24.89 84 PRO A N 1
ATOM 649 C CA . PRO A 1 84 ? 41.364 23.927 20.891 1.00 23.49 84 PRO A CA 1
ATOM 650 C C . PRO A 1 84 ? 40.132 23.357 20.236 1.00 23.61 84 PRO A C 1
ATOM 651 O O . PRO A 1 84 ? 39.060 23.248 20.851 1.00 21.76 84 PRO A O 1
ATOM 655 N N . ILE A 1 85 ? 40.268 22.930 18.985 1.00 21.48 85 ILE A N 1
ATOM 656 C CA . ILE A 1 85 ? 39.139 22.305 18.294 1.00 19.51 85 ILE A CA 1
ATOM 657 C C . ILE A 1 85 ? 38.814 20.976 18.967 1.00 19.65 85 ILE A C 1
ATOM 658 O O . ILE A 1 85 ? 37.672 20.707 19.293 1.00 18.47 85 ILE A O 1
ATOM 663 N N . LEU A 1 86 ? 39.825 20.127 19.150 1.00 17.89 86 LEU A N 1
ATOM 664 C CA . LEU A 1 86 ? 39.600 18.845 19.773 1.00 19.97 86 LEU A CA 1
ATOM 665 C C . LEU A 1 86 ? 39.048 18.913 21.163 1.00 21.16 86 LEU A C 1
ATOM 666 O O . LEU A 1 86 ? 38.238 18.078 21.537 1.00 21.47 86 LEU A O 1
ATOM 671 N N . LYS A 1 87 ? 39.496 19.903 21.933 1.00 23.06 87 LYS A N 1
ATOM 672 C CA . LYS A 1 87 ? 38.925 20.192 23.244 1.00 25.21 87 LYS A CA 1
ATOM 673 C C . LYS A 1 87 ? 37.435 20.374 23.185 1.00 23.10 87 LYS A C 1
ATOM 674 O O . LYS A 1 87 ? 36.746 19.864 24.015 1.00 24.73 87 LYS A O 1
ATOM 680 N N . ASP A 1 88 ? 36.943 20.986 22.112 1.00 22.95 88 ASP A N 1
ATOM 681 C CA . ASP A 1 88 ? 35.525 21.229 21.896 1.00 21.21 88 ASP A CA 1
ATOM 682 C C . ASP A 1 88 ? 34.844 19.919 21.412 1.00 20.61 88 ASP A C 1
ATOM 683 O O . ASP A 1 88 ? 33.933 19.382 22.066 1.00 20.10 88 ASP A O 1
ATOM 688 N N . THR A 1 89 ? 35.339 19.385 20.294 1.00 17.86 89 THR A N 1
ATOM 689 C CA . THR A 1 89 ? 34.646 18.299 19.621 1.00 17.24 89 THR A CA 1
ATOM 690 C C . THR A 1 89 ? 34.647 17.015 20.442 1.00 17.08 89 THR A C 1
ATOM 691 O O . THR A 1 89 ? 33.719 16.221 20.340 1.00 16.49 89 THR A O 1
ATOM 695 N N . LEU A 1 90 ? 35.677 16.802 21.231 1.00 16.33 90 LEU A N 1
ATOM 696 C CA . LEU A 1 90 ? 35.743 15.589 22.068 1.00 18.49 90 LEU A CA 1
ATOM 697 C C . LEU A 1 90 ? 35.369 15.807 23.581 1.00 20.71 90 LEU A C 1
ATOM 698 O O . LEU A 1 90 ? 35.506 14.877 24.422 1.00 20.78 90 LEU A O 1
ATOM 703 N N . SER A 1 91 ? 34.859 17.006 23.895 1.00 20.00 91 SER A N 1
ATOM 704 C CA . SER A 1 91 ? 34.258 17.291 25.226 1.00 23.13 91 SER A CA 1
ATOM 705 C C . SER A 1 91 ? 33.259 16.228 25.748 1.00 24.82 91 SER A C 1
ATOM 706 O O . SER A 1 91 ? 33.266 15.939 26.941 1.00 27.72 91 SER A O 1
ATOM 709 N N . PRO A 1 92 ? 32.498 15.543 24.888 1.00 23.20 92 PRO A N 1
ATOM 710 C CA . PRO A 1 92 ? 31.712 14.479 25.512 1.00 24.10 92 PRO A CA 1
ATOM 711 C C . PRO A 1 92 ? 32.490 13.251 26.029 1.00 25.80 92 PRO A C 1
ATOM 712 O O . PRO A 1 92 ? 31.864 12.414 26.665 1.00 24.86 92 PRO A O 1
ATOM 716 N N . TYR A 1 93 ? 33.797 13.143 25.778 1.00 23.08 93 TYR A N 1
ATOM 717 C CA . TYR A 1 93 ? 34.483 11.887 26.013 1.00 26.12 93 TYR A CA 1
ATOM 718 C C . TYR A 1 93 ? 35.461 12.223 27.075 1.00 28.99 93 TYR A C 1
ATOM 719 O O . TYR A 1 93 ? 36.206 13.188 26.905 1.00 38.53 93 TYR A O 1
ATOM 728 N N . GLU A 1 94 ? 35.442 11.472 28.160 1.00 25.05 94 GLU A N 1
ATOM 729 C CA . GLU A 1 94 ? 36.387 11.687 29.209 1.00 29.32 94 GLU A CA 1
ATOM 730 C C . GLU A 1 94 ? 37.596 10.721 29.145 1.00 27.23 94 GLU A C 1
ATOM 731 O O . GLU A 1 94 ? 38.502 10.842 29.951 1.00 26.82 94 GLU A O 1
ATOM 737 N N . ASN A 1 95 ? 37.638 9.801 28.196 1.00 21.14 95 ASN A N 1
ATOM 738 C CA . ASN A 1 95 ? 38.730 8.867 28.118 1.00 21.77 95 ASN A CA 1
ATOM 739 C C . ASN A 1 95 ? 39.774 9.176 27.033 1.00 20.58 95 ASN A C 1
ATOM 740 O O . ASN A 1 95 ? 40.442 8.259 26.544 1.00 19.36 95 ASN A O 1
ATOM 745 N N . VAL A 1 96 ? 39.918 10.457 26.686 1.00 20.20 96 VAL A N 1
ATOM 746 C CA . VAL A 1 96 ? 40.817 10.902 25.649 1.00 20.63 96 VAL A CA 1
ATOM 747 C C . VAL A 1 96 ? 41.849 11.888 26.148 1.00 21.07 96 VAL A C 1
ATOM 748 O O . VAL A 1 96 ? 41.497 12.919 26.782 1.00 21.78 96 VAL A O 1
ATOM 752 N N . THR A 1 97 ? 43.097 11.636 25.773 1.00 19.64 97 THR A N 1
ATOM 753 C CA . THR A 1 97 ? 44.201 12.529 26.028 1.00 19.57 97 THR A CA 1
ATOM 754 C C . THR A 1 97 ? 44.853 12.899 24.741 1.00 19.77 97 THR A C 1
ATOM 755 O O . THR A 1 97 ? 45.285 11.993 23.953 1.00 19.52 97 THR A O 1
ATOM 759 N N . VAL A 1 98 ? 44.955 14.217 24.498 1.00 17.77 98 VAL A N 1
ATOM 760 C CA . VAL A 1 98 ? 45.698 14.724 23.356 1.00 18.35 98 VAL A CA 1
ATOM 761 C C . VAL A 1 98 ? 47.047 15.273 23.742 1.00 19.28 98 VAL A C 1
ATOM 762 O O . VAL A 1 98 ? 47.116 16.052 24.617 1.00 19.44 98 VAL A O 1
ATOM 766 N N . ILE A 1 99 ? 48.092 14.863 23.044 1.00 18.37 99 ILE A N 1
ATOM 767 C CA . ILE A 1 99 ? 49.424 15.266 23.297 1.00 17.74 99 ILE A CA 1
ATOM 768 C C . ILE A 1 99 ? 49.862 16.009 22.039 1.00 18.77 99 ILE A C 1
ATOM 769 O O . ILE A 1 99 ? 49.779 15.462 20.918 1.00 18.06 99 ILE A O 1
ATOM 774 N N . HIS A 1 100 ? 50.409 17.198 22.230 1.00 17.35 100 HIS A N 1
ATOM 775 C CA . HIS A 1 100 ? 50.820 18.049 21.137 1.00 18.93 100 HIS A CA 1
ATOM 776 C C . HIS A 1 100 ? 52.258 17.733 20.825 1.00 19.45 100 HIS A C 1
ATOM 777 O O . HIS A 1 100 ? 53.179 18.272 21.445 1.00 18.99 100 HIS A O 1
ATOM 784 N N . GLN A 1 101 ? 52.493 16.880 19.834 1.00 19.33 101 GLN A N 1
ATOM 785 C CA . GLN A 1 101 ? 53.872 16.549 19.483 1.00 21.09 101 GLN A CA 1
ATOM 786 C C . GLN A 1 101 ? 54.014 15.601 18.296 1.00 21.31 101 GLN A C 1
ATOM 787 O O . GLN A 1 101 ? 53.263 14.634 18.164 1.00 20.50 101 GLN A O 1
ATOM 793 N N . ASP A 1 102 ? 54.987 15.890 17.436 1.00 18.92 102 ASP A N 1
ATOM 794 C CA . ASP A 1 102 ? 55.253 15.051 16.276 1.00 20.36 102 ASP A CA 1
ATOM 795 C C . ASP A 1 102 ? 55.579 13.657 16.787 1.00 20.30 102 ASP A C 1
ATOM 796 O O . ASP A 1 102 ? 56.591 13.452 17.457 1.00 19.12 102 ASP A O 1
ATOM 801 N N . VAL A 1 103 ? 54.717 12.699 16.469 1.00 19.00 103 VAL A N 1
ATOM 802 C CA . VAL A 1 103 ? 54.902 11.316 16.942 1.00 19.11 103 VAL A CA 1
ATOM 803 C C . VAL A 1 103 ? 56.312 10.782 16.702 1.00 20.82 103 VAL A C 1
ATOM 804 O O . VAL A 1 103 ? 56.827 9.998 17.499 1.00 21.38 103 VAL A O 1
ATOM 808 N N . LEU A 1 104 ? 56.954 11.212 15.617 1.00 20.92 104 LEU A N 1
ATOM 809 C CA . LEU A 1 104 ? 58.330 10.756 15.358 1.00 21.78 104 LEU A CA 1
ATOM 810 C C . LEU A 1 104 ? 59.373 11.229 16.427 1.00 23.14 104 LEU A C 1
ATOM 811 O O . LEU A 1 104 ? 60.449 10.694 16.445 1.00 24.53 104 LEU A O 1
ATOM 816 N N . LYS A 1 105 ? 59.100 12.255 17.215 1.00 21.97 105 LYS A N 1
ATOM 817 C CA . LYS A 1 105 ? 60.023 12.700 18.276 1.00 24.73 105 LYS A CA 1
ATOM 818 C C . LYS A 1 105 ? 59.553 12.224 19.601 1.00 23.32 105 LYS A C 1
ATOM 819 O O . LYS A 1 105 ? 60.119 12.585 20.640 1.00 26.75 105 LYS A O 1
ATOM 825 N N . ALA A 1 106 ? 58.446 11.495 19.644 1.00 22.80 106 ALA A N 1
ATOM 826 C CA . ALA A 1 106 ? 57.930 11.041 20.953 1.00 20.97 106 ALA A CA 1
ATOM 827 C C . ALA A 1 106 ? 58.630 9.804 21.436 1.00 21.31 106 ALA A C 1
ATOM 828 O O . ALA A 1 106 ? 59.140 8.993 20.651 1.00 20.71 106 ALA A O 1
ATOM 830 N N . ASP A 1 107 ? 58.620 9.646 22.755 1.00 23.73 107 ASP A N 1
ATOM 831 C CA . ASP A 1 107 ? 59.102 8.449 23.400 1.00 27.10 107 ASP A CA 1
ATOM 832 C C . ASP A 1 107 ? 57.837 7.641 23.665 1.00 25.60 107 ASP A C 1
ATOM 833 O O . ASP A 1 107 ? 57.171 7.792 24.699 1.00 21.72 107 ASP A O 1
ATOM 838 N N . VAL A 1 108 ? 57.468 6.835 22.690 1.00 26.16 108 VAL A N 1
ATOM 839 C CA . VAL A 1 108 ? 56.140 6.186 22.765 1.00 27.15 108 VAL A CA 1
ATOM 840 C C . VAL A 1 108 ? 56.096 5.188 23.918 1.00 26.77 108 VAL A C 1
ATOM 841 O O . VAL A 1 108 ? 55.060 5.072 24.603 1.00 22.74 108 VAL A O 1
ATOM 845 N N . LYS A 1 109 ? 57.204 4.477 24.161 1.00 29.33 109 LYS A N 1
ATOM 846 C CA . LYS A 1 109 ? 57.196 3.488 25.265 1.00 33.11 109 LYS A CA 1
ATOM 847 C C . LYS A 1 109 ? 56.938 4.130 26.625 1.00 31.81 109 LYS A C 1
ATOM 848 O O . LYS A 1 109 ? 56.127 3.630 27.418 1.00 29.42 109 LYS A O 1
ATOM 854 N N . SER A 1 110 ? 57.516 5.303 26.858 1.00 30.46 110 SER A N 1
ATOM 855 C CA . SER A 1 110 ? 57.228 6.012 28.106 1.00 32.29 110 SER A CA 1
ATOM 856 C C . SER A 1 110 ? 55.792 6.396 28.159 1.00 31.85 110 SER A C 1
ATOM 857 O O . SER A 1 110 ? 55.190 6.343 29.201 1.00 30.02 110 SER A O 1
ATOM 860 N N . VAL A 1 111 ? 55.254 6.889 27.047 1.00 28.95 111 VAL A N 1
ATOM 861 C CA . VAL A 1 111 ? 53.877 7.284 27.054 1.00 26.71 111 VAL A CA 1
ATOM 862 C C . VAL A 1 111 ? 52.947 6.100 27.376 1.00 24.71 111 VAL A C 1
ATOM 863 O O . VAL A 1 111 ? 51.913 6.225 28.093 1.00 25.10 111 VAL A O 1
ATOM 867 N N . ILE A 1 112 ? 53.282 4.966 26.790 1.00 23.30 112 ILE A N 1
ATOM 868 C CA . ILE A 1 112 ? 52.489 3.771 27.020 1.00 28.24 112 ILE A CA 1
ATOM 869 C C . ILE A 1 112 ? 52.534 3.419 28.527 1.00 27.39 112 ILE A C 1
ATOM 870 O O . ILE A 1 112 ? 51.528 3.219 29.124 1.00 26.39 112 ILE A O 1
ATOM 875 N N . GLU A 1 113 ? 53.721 3.444 29.114 1.00 30.65 113 GLU A N 1
ATOM 876 C CA . GLU A 1 113 ? 53.915 3.218 30.580 1.00 32.91 113 GLU A CA 1
ATOM 877 C C . GLU A 1 113 ? 53.142 4.147 31.462 1.00 32.88 113 GLU A C 1
ATOM 878 O O . GLU A 1 113 ? 52.533 3.706 32.416 1.00 38.70 113 GLU A O 1
ATOM 884 N N . GLU A 1 114 ? 53.144 5.422 31.129 1.00 30.32 114 GLU A N 1
ATOM 885 C CA . GLU A 1 114 ? 52.429 6.410 31.899 1.00 36.20 114 GLU A CA 1
ATOM 886 C C . GLU A 1 114 ? 50.952 6.410 31.708 1.00 31.28 114 GLU A C 1
ATOM 887 O O . GLU A 1 114 ? 50.265 6.818 32.616 1.00 36.53 114 GLU A O 1
ATOM 893 N N . GLN A 1 115 ? 50.442 6.020 30.539 1.00 24.94 115 GLN A N 1
ATOM 894 C CA . GLN A 1 115 ? 49.019 6.229 30.238 1.00 25.75 115 GLN A CA 1
ATOM 895 C C . GLN A 1 115 ? 48.150 5.006 30.298 1.00 21.87 115 GLN A C 1
ATOM 896 O O . GLN A 1 115 ? 47.009 5.128 30.489 1.00 25.92 115 GLN A O 1
ATOM 902 N N . PHE A 1 116 ? 48.696 3.837 30.040 1.00 24.23 116 PHE A N 1
ATOM 903 C CA . PHE A 1 116 ? 47.846 2.663 29.815 1.00 26.64 116 PHE A CA 1
ATOM 904 C C . PHE A 1 116 ? 48.009 1.528 30.886 1.00 27.87 116 PHE A C 1
ATOM 905 O O . PHE A 1 116 ? 47.723 0.366 30.608 1.00 25.76 116 PHE A O 1
ATOM 913 N N . GLN A 1 117 ? 48.456 1.884 32.099 1.00 27.80 117 GLN A N 1
ATOM 914 C CA . GLN A 1 117 ? 48.654 0.928 33.211 1.00 30.38 117 GLN A CA 1
ATOM 915 C C . GLN A 1 117 ? 47.478 -0.010 33.496 1.00 26.88 117 GLN A C 1
ATOM 916 O O . GLN A 1 117 ? 47.687 -1.183 33.935 1.00 30.91 117 GLN A O 1
ATOM 922 N N . ASP A 1 118 ? 46.264 0.485 33.257 1.00 24.58 118 ASP A N 1
ATOM 923 C CA . ASP A 1 118 ? 45.059 -0.306 33.493 1.00 26.46 118 ASP A CA 1
ATOM 924 C C . ASP A 1 118 ? 44.426 -1.015 32.242 1.00 24.39 118 ASP A C 1
ATOM 925 O O . ASP A 1 118 ? 43.305 -1.580 32.285 1.00 23.70 118 ASP A O 1
ATOM 930 N N . CYS A 1 119 ? 45.170 -1.071 31.146 1.00 23.62 119 CYS A N 1
ATOM 931 C CA . CYS A 1 119 ? 44.599 -1.611 29.926 1.00 21.54 119 CYS A CA 1
ATO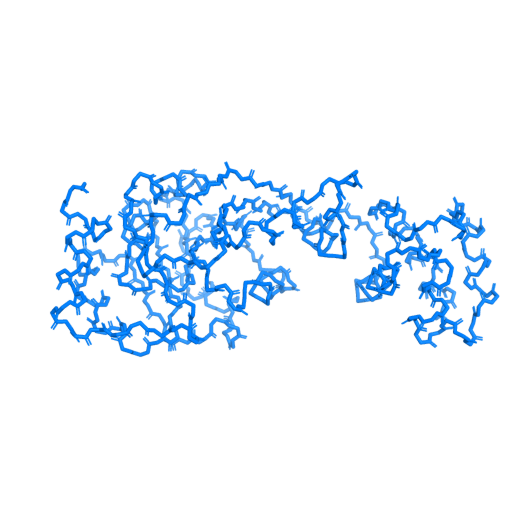M 932 C C . CYS A 1 119 ? 45.121 -3.014 29.744 1.00 19.68 119 CYS A C 1
ATOM 933 O O . CYS A 1 119 ? 46.278 -3.302 30.038 1.00 18.50 119 CYS A O 1
ATOM 936 N N . ASP A 1 120 ? 44.269 -3.879 29.234 1.00 18.39 120 ASP A N 1
ATOM 937 C CA . ASP A 1 120 ? 44.660 -5.247 28.946 1.00 19.52 120 ASP A CA 1
ATOM 938 C C . ASP A 1 120 ? 45.564 -5.405 27.730 1.00 20.79 120 ASP A C 1
ATOM 939 O O . ASP A 1 120 ? 46.314 -6.369 27.680 1.00 21.66 120 ASP A O 1
ATOM 944 N N . GLU A 1 121 ? 45.437 -4.504 26.740 1.00 17.88 121 GLU A N 1
ATOM 945 C CA . GLU A 1 121 ? 46.087 -4.645 25.415 1.00 18.27 121 GLU A CA 1
ATOM 946 C C . GLU A 1 121 ? 46.236 -3.240 24.796 1.00 17.86 121 GLU A C 1
ATOM 947 O O . GLU A 1 121 ? 45.485 -2.345 25.140 1.00 17.01 121 GLU A O 1
ATOM 953 N N . ILE A 1 122 ? 47.248 -3.028 23.977 1.00 16.11 122 ILE A N 1
ATOM 954 C CA . ILE A 1 122 ? 47.418 -1.745 23.346 1.00 17.45 122 ILE A CA 1
ATOM 955 C C . ILE A 1 122 ? 47.393 -1.919 21.814 1.00 16.98 122 ILE A C 1
ATOM 956 O O . ILE A 1 122 ? 48.037 -2.826 21.271 1.00 16.65 122 ILE A O 1
ATOM 961 N N . MET A 1 123 ? 46.587 -1.074 21.144 1.00 14.87 123 MET A N 1
ATOM 962 C CA . MET A 1 123 ? 46.546 -0.936 19.726 1.00 16.15 123 MET A CA 1
ATOM 963 C C . MET A 1 123 ? 46.954 0.490 19.280 1.00 15.88 123 MET A C 1
ATOM 964 O O . MET A 1 123 ? 46.704 1.500 19.964 1.0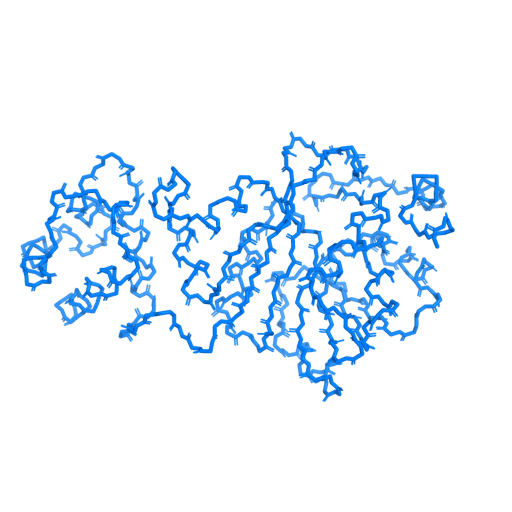0 17.16 123 MET A O 1
ATOM 969 N N . VAL A 1 124 ? 47.570 0.534 18.109 1.00 15.43 124 VAL A N 1
ATOM 970 C CA . VAL A 1 124 ? 47.687 1.782 17.346 1.00 14.05 124 VAL A CA 1
ATOM 971 C C . VAL A 1 124 ? 46.583 1.713 16.306 1.00 14.69 124 VAL A C 1
ATOM 972 O O . VAL A 1 124 ? 46.509 0.763 15.575 1.00 14.01 124 VAL A O 1
ATOM 976 N N . VAL A 1 125 ? 45.722 2.717 16.269 1.00 13.74 125 VAL A N 1
ATOM 977 C CA . VAL A 1 125 ? 44.742 2.903 15.224 1.00 13.58 125 VAL A CA 1
ATOM 978 C C . VAL A 1 125 ? 44.745 4.347 14.742 1.00 14.00 125 VAL A C 1
ATOM 979 O O . VAL A 1 125 ? 44.631 5.231 15.567 1.00 13.90 125 VAL A O 1
ATOM 983 N N . ALA A 1 126 ? 44.867 4.558 13.447 1.00 11.81 126 ALA A N 1
ATOM 984 C CA . ALA A 1 126 ? 45.130 5.883 12.940 1.00 14.14 126 ALA A CA 1
ATOM 985 C C . ALA A 1 126 ? 44.881 5.995 11.453 1.00 14.54 126 ALA A C 1
ATOM 986 O O . ALA A 1 126 ? 45.142 5.043 10.732 1.00 13.06 126 ALA A O 1
ATOM 988 N N . ASN A 1 127 ? 44.389 7.174 11.026 1.00 14.60 127 ASN A N 1
ATOM 989 C CA . ASN A 1 127 ? 44.467 7.630 9.658 1.00 15.63 127 ASN A CA 1
ATOM 990 C C . ASN A 1 127 ? 45.723 8.454 9.511 1.00 14.42 127 ASN A C 1
ATOM 991 O O . ASN A 1 127 ? 45.742 9.626 9.867 1.00 14.42 127 ASN A O 1
ATOM 996 N N . LEU A 1 128 ? 46.774 7.840 8.976 1.00 14.58 128 LEU A N 1
ATOM 997 C CA . LEU A 1 128 ? 48.104 8.450 9.012 1.00 14.89 128 LEU A CA 1
ATOM 998 C C . LEU A 1 128 ? 48.266 9.579 8.015 1.00 16.12 128 LEU A C 1
ATOM 999 O O . LEU A 1 128 ? 47.686 9.485 6.902 1.00 14.75 128 LEU A O 1
ATOM 1004 N N . PRO A 1 129 ? 49.076 10.601 8.371 1.00 15.87 129 PRO A N 1
ATOM 1005 C CA . PRO A 1 129 ? 49.533 11.572 7.375 1.00 18.93 129 PRO A CA 1
ATOM 1006 C C . PRO A 1 129 ? 50.456 10.915 6.350 1.00 19.56 129 PRO A C 1
ATOM 1007 O O . PRO A 1 129 ? 51.464 10.229 6.715 1.00 19.57 129 PRO A O 1
ATOM 1011 N N . TYR A 1 130 ? 50.092 11.067 5.078 1.00 20.71 130 TYR A N 1
ATOM 1012 C CA . TYR A 1 130 ? 50.761 10.302 4.042 1.00 23.67 130 TYR A CA 1
ATOM 1013 C C . TYR A 1 130 ? 52.199 10.664 3.843 1.00 22.20 130 TYR A C 1
ATOM 1014 O O . TYR A 1 130 ? 52.964 9.803 3.656 1.00 25.75 130 TYR A O 1
ATOM 1023 N N . TYR A 1 131 ? 52.601 11.906 4.033 1.00 23.29 131 TYR A N 1
ATOM 1024 C CA . TYR A 1 131 ? 54.030 12.261 3.900 1.00 22.45 131 TYR A CA 1
ATOM 1025 C C . TYR A 1 131 ? 55.010 11.535 4.835 1.00 21.64 131 TYR A C 1
ATOM 1026 O O . TYR A 1 131 ? 56.167 11.509 4.558 1.00 21.68 131 TYR A O 1
ATOM 1035 N N . VAL A 1 132 ? 54.578 10.938 5.940 1.00 19.60 132 VAL A N 1
ATOM 1036 C CA . VAL A 1 132 ? 55.501 10.254 6.833 1.00 19.83 132 VAL A CA 1
ATOM 1037 C C . VAL A 1 132 ? 54.908 8.870 7.300 1.00 19.20 132 VAL A C 1
ATOM 1038 O O . VAL A 1 132 ? 55.206 8.409 8.384 1.00 15.53 132 VAL A O 1
ATOM 1042 N N . THR A 1 133 ? 54.106 8.237 6.444 1.00 18.88 133 THR A N 1
ATOM 1043 C CA . THR A 1 133 ? 53.499 6.972 6.760 1.00 19.12 133 THR A CA 1
ATOM 1044 C C . THR A 1 133 ? 54.603 5.920 7.110 1.00 19.48 133 THR A C 1
ATOM 1045 O O . THR A 1 133 ? 54.585 5.331 8.215 1.00 16.42 133 THR A O 1
ATOM 1049 N N . THR A 1 134 ? 55.572 5.750 6.204 1.00 19.09 134 THR A N 1
ATOM 1050 C CA . THR A 1 134 ? 56.634 4.747 6.365 1.00 20.81 134 THR A CA 1
ATOM 1051 C C . THR A 1 134 ? 57.555 5.045 7.546 1.00 20.53 134 THR A C 1
ATOM 1052 O O . THR A 1 134 ? 57.861 4.143 8.318 1.00 17.63 134 THR A O 1
ATOM 1056 N N . PRO A 1 135 ? 57.952 6.321 7.730 1.00 18.81 135 PRO A N 1
ATOM 1057 C CA . PRO A 1 135 ? 58.691 6.583 8.955 1.00 18.90 135 PRO A CA 1
ATOM 1058 C C . PRO A 1 135 ? 57.971 6.223 10.232 1.00 16.89 135 PRO A C 1
ATOM 1059 O O . PRO A 1 135 ? 58.604 5.740 11.197 1.00 15.48 135 PRO A O 1
ATOM 1063 N N . ILE A 1 136 ? 56.677 6.461 10.268 1.00 15.84 136 ILE A N 1
ATOM 1064 C CA . ILE A 1 136 ? 55.928 6.199 11.468 1.00 17.20 136 ILE A CA 1
ATOM 1065 C C . ILE A 1 136 ? 55.887 4.687 11.699 1.00 17.48 136 ILE A C 1
ATOM 1066 O O . ILE A 1 136 ? 56.181 4.231 12.770 1.00 19.90 136 ILE A O 1
ATOM 1071 N N . ILE A 1 137 ? 55.536 3.925 10.694 1.00 17.46 137 ILE A N 1
ATOM 1072 C CA . ILE A 1 137 ? 55.449 2.465 10.862 1.00 18.99 137 ILE A CA 1
ATOM 1073 C C . ILE A 1 137 ? 56.803 1.863 11.232 1.00 18.36 137 ILE A C 1
ATOM 1074 O O . ILE A 1 137 ? 56.868 1.095 12.148 1.00 17.91 137 ILE A O 1
ATOM 1079 N N . MET A 1 138 ? 57.856 2.288 10.582 1.00 18.80 138 MET A N 1
ATOM 1080 C CA . MET A 1 138 ? 59.217 1.852 10.947 1.00 21.63 138 MET A CA 1
ATOM 1081 C C . MET A 1 138 ? 59.579 2.213 12.368 1.00 19.87 138 MET A C 1
ATOM 1082 O O . MET A 1 138 ? 60.145 1.394 13.104 1.00 19.31 138 MET A O 1
ATOM 1087 N N . LYS A 1 139 ? 59.233 3.413 12.786 1.00 19.07 139 LYS A N 1
ATOM 1088 C CA . LYS A 1 139 ? 59.535 3.751 14.164 1.00 22.49 139 LYS A CA 1
ATOM 1089 C C . LYS A 1 139 ? 58.825 2.833 15.143 1.00 23.11 139 LYS A C 1
ATOM 1090 O O . LYS A 1 139 ? 59.444 2.248 16.055 1.00 21.68 139 LYS A O 1
ATOM 1096 N N . LEU A 1 140 ? 57.530 2.679 14.963 1.00 21.85 140 LEU A N 1
ATOM 1097 C CA . LEU A 1 140 ? 56.768 1.847 15.871 1.00 22.28 140 LEU A CA 1
ATOM 1098 C C . LEU A 1 140 ? 57.289 0.418 15.888 1.00 21.20 140 LEU A C 1
ATOM 1099 O O . LEU A 1 140 ? 57.331 -0.212 16.927 1.00 23.27 140 LEU A O 1
ATOM 1104 N N . LEU A 1 141 ? 57.633 -0.131 14.742 1.00 19.89 141 LEU A N 1
ATOM 1105 C CA . LEU A 1 141 ? 58.077 -1.507 14.739 1.00 20.84 141 LEU A CA 1
ATOM 1106 C C . LEU A 1 141 ? 59.520 -1.700 15.268 1.00 22.20 141 LEU A C 1
ATOM 1107 O O . LEU A 1 141 ? 59.791 -2.663 15.962 1.00 20.95 141 LEU A O 1
ATOM 1112 N N . GLU A 1 142 ? 60.395 -0.762 14.927 1.00 24.81 142 GLU A N 1
ATOM 1113 C CA . GLU A 1 142 ? 61.839 -0.846 15.268 1.00 28.04 142 GLU A CA 1
ATOM 1114 C C . GLU A 1 142 ? 62.121 -0.834 16.766 1.00 29.96 142 GLU A C 1
ATOM 1115 O O . GLU A 1 142 ? 63.160 -1.379 17.233 1.00 27.85 142 GLU A O 1
ATOM 1121 N N . GLU A 1 143 ? 61.209 -0.172 17.475 1.00 28.46 143 GLU A N 1
ATOM 1122 C CA . GLU A 1 143 ? 61.336 0.071 18.884 1.00 33.38 143 GLU A CA 1
ATOM 1123 C C . GLU A 1 143 ? 60.710 -0.986 19.780 1.00 31.85 143 GLU A C 1
ATOM 1124 O O . GLU A 1 143 ? 60.513 -0.726 20.949 1.00 35.16 143 GLU A O 1
ATOM 1130 N N . HIS A 1 144 ? 60.367 -2.136 19.203 1.00 32.97 144 HIS A N 1
ATOM 1131 C CA . HIS A 1 144 ? 59.837 -3.305 19.922 1.00 33.60 144 HIS A CA 1
ATOM 1132 C C . HIS A 1 144 ? 58.829 -2.875 20.998 1.00 30.03 144 HIS A C 1
ATOM 1133 O O . HIS A 1 144 ? 58.991 -3.197 22.143 1.00 35.44 144 HIS A O 1
ATOM 1140 N N . LEU A 1 145 ? 57.850 -2.051 20.633 1.00 27.40 145 LEU A N 1
ATOM 1141 C CA . LEU A 1 145 ? 56.826 -1.537 21.560 1.00 26.07 145 LEU A CA 1
ATOM 1142 C C . LEU A 1 145 ? 55.888 -2.652 21.928 1.00 23.85 145 LEU A C 1
ATOM 1143 O O . LEU A 1 145 ? 55.633 -3.532 21.091 1.00 24.95 145 LEU A O 1
ATOM 1148 N N . PRO A 1 146 ? 55.315 -2.623 23.141 1.00 23.61 146 PRO A N 1
ATOM 1149 C CA . PRO A 1 146 ? 54.434 -3.729 23.592 1.00 24.59 146 PRO A CA 1
ATOM 1150 C C . PRO A 1 146 ? 52.966 -3.618 23.089 1.00 23.67 146 PRO A C 1
ATOM 1151 O O . PRO A 1 146 ? 51.999 -3.420 23.905 1.00 25.10 146 PRO A O 1
ATOM 1155 N N . LEU A 1 147 ? 52.844 -3.716 21.766 1.00 20.99 147 LEU A N 1
ATOM 1156 C CA . LEU A 1 147 ? 51.591 -3.551 21.053 1.00 18.85 147 LEU A CA 1
ATOM 1157 C C . LEU A 1 147 ? 51.048 -4.888 20.641 1.00 15.76 147 LEU A C 1
ATOM 1158 O O . LEU A 1 147 ? 51.764 -5.756 20.166 1.00 15.85 147 LEU A O 1
ATOM 1163 N N . LYS A 1 148 ? 49.757 -5.019 20.718 1.00 16.00 148 LYS A N 1
ATOM 1164 C CA . LYS A 1 148 ? 49.072 -6.147 20.086 1.00 15.18 148 LYS A CA 1
ATOM 1165 C C . LYS A 1 148 ? 49.058 -6.000 18.576 1.00 15.41 148 LYS A C 1
ATOM 1166 O O . LYS A 1 148 ? 49.285 -6.948 17.827 1.00 14.70 148 LYS A O 1
ATOM 1172 N N . GLY A 1 149 ? 48.829 -4.768 18.096 1.00 13.87 149 GLY A N 1
ATOM 1173 C CA . GLY A 1 149 ? 48.693 -4.566 16.696 1.00 13.60 149 GLY A CA 1
ATOM 1174 C C . GLY A 1 149 ? 48.532 -3.110 16.291 1.00 13.82 149 GLY A C 1
ATOM 1175 O O . GLY A 1 149 ? 48.432 -2.259 17.155 1.00 12.82 149 GLY A O 1
ATOM 1176 N N . ILE A 1 150 ? 48.525 -2.893 14.972 1.00 13.39 150 ILE A N 1
ATOM 1177 C CA . ILE A 1 150 ? 48.534 -1.558 14.290 1.00 12.46 150 ILE A CA 1
ATOM 1178 C C . ILE A 1 150 ? 47.567 -1.631 13.138 1.00 12.07 150 ILE A C 1
ATOM 1179 O O . ILE A 1 150 ? 47.672 -2.507 12.247 1.00 13.30 150 ILE A O 1
ATOM 1184 N N . VAL A 1 151 ? 46.532 -0.807 13.202 1.00 12.70 151 VAL A N 1
ATOM 1185 C CA . VAL A 1 151 ? 45.572 -0.707 12.147 1.00 12.02 151 VAL A CA 1
ATOM 1186 C C . VAL A 1 151 ? 45.540 0.723 11.699 1.00 12.04 151 VAL A C 1
ATOM 1187 O O . VAL A 1 151 ? 45.127 1.599 12.476 1.00 12.41 151 VAL A O 1
ATOM 1191 N N . VAL A 1 152 ? 45.918 0.939 10.432 1.00 11.99 152 VAL A N 1
ATOM 1192 C CA . VAL A 1 152 ? 46.065 2.268 9.884 1.00 11.89 152 VAL A CA 1
ATOM 1193 C C . VAL A 1 152 ? 45.625 2.425 8.433 1.00 13.21 152 VAL A C 1
ATOM 1194 O O . VAL A 1 152 ? 45.755 1.513 7.608 1.00 13.79 152 VAL A O 1
ATOM 1198 N N . MET A 1 153 ? 45.174 3.629 8.138 1.00 15.63 153 MET A N 1
ATOM 1199 C CA . MET A 1 153 ? 44.852 4.104 6.818 1.00 17.64 153 MET A CA 1
ATOM 1200 C C . MET A 1 153 ? 46.073 4.822 6.302 1.00 16.72 153 MET A C 1
ATOM 1201 O O . MET A 1 153 ? 46.716 5.609 7.007 1.00 15.98 153 MET A O 1
ATOM 1206 N N . LEU A 1 154 ? 46.430 4.454 5.083 1.00 15.30 154 LEU A N 1
ATOM 1207 C CA . LEU A 1 154 ? 47.639 4.983 4.444 1.00 16.70 154 LEU A CA 1
ATOM 1208 C C . LEU A 1 154 ? 47.490 4.808 2.912 1.00 16.31 154 LEU A C 1
ATOM 1209 O O . LEU A 1 154 ? 46.473 4.288 2.438 1.00 14.21 154 LEU A O 1
ATOM 1214 N N . GLN A 1 155 ? 48.489 5.207 2.142 1.00 16.52 155 GLN A N 1
ATOM 1215 C CA . GLN A 1 155 ? 48.396 5.135 0.702 1.00 18.68 155 GLN A CA 1
ATOM 1216 C C . GLN A 1 155 ? 48.238 3.679 0.345 1.00 17.05 155 GLN A C 1
ATOM 1217 O O . GLN A 1 155 ? 48.949 2.824 0.864 1.00 15.05 155 GLN A O 1
ATOM 1223 N N . LYS A 1 156 ? 47.388 3.402 -0.643 1.00 18.08 156 LYS A N 1
ATOM 1224 C CA . LYS A 1 156 ? 47.258 2.045 -1.188 1.00 17.47 156 LYS A CA 1
ATOM 1225 C C . LYS A 1 156 ? 48.531 1.318 -1.584 1.00 17.73 156 LYS A C 1
ATOM 1226 O O . LYS A 1 156 ? 48.745 0.145 -1.192 1.00 16.43 156 LYS A O 1
ATOM 1232 N N . GLU A 1 157 ? 49.345 1.991 -2.385 1.00 16.99 157 GLU A N 1
ATOM 1233 C CA . GLU A 1 157 ? 50.639 1.474 -2.858 1.00 18.45 157 GLU A CA 1
ATOM 1234 C C . GLU A 1 157 ? 51.562 1.077 -1.694 1.00 18.11 157 GLU A C 1
ATOM 1235 O O . GLU A 1 157 ? 52.145 -0.000 -1.709 1.00 18.97 157 GLU A O 1
ATOM 1237 N N . VAL A 1 158 ? 51.606 1.907 -0.628 1.00 17.09 158 VAL A N 1
ATOM 1238 C CA . VAL A 1 158 ? 52.345 1.554 0.597 1.00 16.10 158 VAL A CA 1
ATOM 1239 C C . VAL A 1 158 ? 51.769 0.325 1.286 1.00 15.80 158 VAL A C 1
ATOM 1240 O O . VAL A 1 158 ? 52.502 -0.591 1.559 1.00 16.66 158 VAL A O 1
ATOM 1244 N N . ALA A 1 159 ? 50.442 0.246 1.537 1.00 15.55 159 ALA A N 1
ATOM 1245 C CA . ALA A 1 159 ? 49.878 -1.000 2.072 1.00 15.32 159 ALA A CA 1
ATOM 1246 C C . ALA A 1 159 ? 50.258 -2.269 1.268 1.00 16.68 159 ALA A C 1
ATOM 1247 O O . ALA A 1 159 ? 50.533 -3.376 1.810 1.00 15.44 159 ALA A O 1
ATOM 1249 N N . GLU A 1 160 ? 50.188 -2.122 -0.036 1.00 17.37 160 GLU A N 1
ATOM 1250 C CA . GLU A 1 160 ? 50.460 -3.221 -0.927 1.00 18.78 160 GLU A CA 1
ATOM 1251 C C . GLU A 1 160 ? 51.910 -3.745 -0.819 1.00 18.33 160 GLU A C 1
ATOM 1252 O O . GLU A 1 160 ? 52.123 -4.952 -0.895 1.00 16.06 160 GLU A O 1
ATOM 1258 N N . ARG A 1 161 ? 52.845 -2.820 -0.608 1.00 18.40 161 ARG A N 1
ATOM 1259 C CA . ARG A 1 161 ? 54.243 -3.185 -0.400 1.00 20.42 161 ARG A CA 1
ATOM 1260 C C . ARG A 1 161 ? 54.394 -3.823 0.991 1.00 19.19 161 ARG A C 1
ATOM 1261 O O . ARG A 1 161 ? 55.005 -4.925 1.120 1.00 19.31 161 ARG A O 1
ATOM 1269 N N . MET A 1 162 ? 53.745 -3.231 2.010 1.00 18.42 162 MET A N 1
ATOM 1270 C CA . MET A 1 162 ? 53.850 -3.803 3.367 1.00 17.66 162 MET A CA 1
ATOM 1271 C C . MET A 1 162 ? 53.365 -5.202 3.473 1.00 15.54 162 MET A C 1
ATOM 1272 O O . MET A 1 162 ? 54.023 -5.996 4.111 1.00 17.34 162 MET A O 1
ATOM 1277 N N . ALA A 1 163 ? 52.228 -5.472 2.882 1.00 13.95 163 ALA A N 1
ATOM 1278 C CA . ALA A 1 163 ? 51.600 -6.757 2.889 1.00 16.71 163 ALA A CA 1
ATOM 1279 C C . ALA A 1 163 ? 51.975 -7.633 1.771 1.00 17.16 163 ALA A C 1
ATOM 1280 O O . ALA A 1 163 ? 51.418 -8.720 1.698 1.00 16.94 163 ALA A O 1
ATOM 1282 N N . ALA A 1 164 ? 52.976 -7.262 0.933 1.00 16.65 164 ALA A N 1
ATOM 1283 C CA . ALA A 1 164 ? 53.202 -7.997 -0.290 1.00 16.75 164 ALA A CA 1
ATOM 1284 C C . ALA A 1 164 ? 53.512 -9.500 -0.109 1.00 18.22 164 ALA A C 1
ATOM 1285 O O . ALA A 1 164 ? 54.333 -9.888 0.723 1.00 19.69 164 ALA A O 1
ATOM 1287 N N . ASP A 1 165 ? 52.894 -10.321 -0.947 1.00 19.60 165 ASP A N 1
ATOM 1288 C CA . ASP A 1 165 ? 53.233 -11.763 -1.075 1.00 20.84 165 ASP A CA 1
ATOM 1289 C C . ASP A 1 165 ? 54.542 -11.814 -1.897 1.00 20.14 165 ASP A C 1
ATOM 1290 O O . ASP A 1 165 ? 54.780 -10.916 -2.728 1.00 18.41 165 ASP A O 1
ATOM 1295 N N . PRO A 1 166 ? 55.382 -12.845 -1.722 1.00 20.73 166 PRO A N 1
ATOM 1296 C CA . PRO A 1 166 ? 56.600 -12.907 -2.551 1.00 20.15 166 PRO A CA 1
ATOM 1297 C C . PRO A 1 166 ? 56.394 -12.925 -4.063 1.00 22.15 166 PRO A C 1
ATOM 1298 O O . PRO A 1 166 ? 57.281 -12.448 -4.785 1.00 19.79 166 PRO A O 1
ATOM 1302 N N . SER A 1 167 ? 55.219 -13.335 -4.571 1.00 18.63 167 SER A N 1
ATOM 1303 C CA . SER A 1 167 ? 54.991 -13.268 -5.980 1.00 20.85 167 SER A CA 1
ATOM 1304 C C . SER A 1 167 ? 54.562 -11.856 -6.463 1.00 22.32 167 SER A C 1
ATOM 1305 O O . SER A 1 167 ? 54.463 -11.615 -7.676 1.00 21.66 167 SER A O 1
ATOM 1308 N N . SER A 1 168 ? 54.289 -10.932 -5.543 1.00 20.32 168 SER A N 1
ATOM 1309 C CA . SER A 1 168 ? 53.725 -9.619 -5.917 1.00 22.06 168 SER A CA 1
ATOM 1310 C C . SER A 1 168 ? 54.845 -8.719 -6.452 1.00 22.60 168 SER A C 1
ATOM 1311 O O . SER A 1 168 ? 55.959 -8.729 -5.958 1.00 19.58 168 SER A O 1
ATOM 1314 N N . LYS A 1 169 ? 54.508 -7.864 -7.410 1.00 21.92 169 LYS A N 1
ATOM 1315 C CA . LYS A 1 169 ? 55.466 -6.923 -7.940 1.00 23.25 169 LYS A CA 1
ATOM 1316 C C . LYS A 1 169 ? 55.868 -5.892 -6.865 1.00 21.98 169 LYS A C 1
ATOM 1317 O O . LYS A 1 169 ? 56.880 -5.213 -7.018 1.00 20.35 169 LYS A O 1
ATOM 1323 N N . GLU A 1 170 ? 55.141 -5.865 -5.753 1.00 19.95 170 GLU A N 1
ATOM 1324 C CA . GLU A 1 170 ? 55.368 -4.899 -4.661 1.00 21.51 170 GLU A CA 1
ATOM 1325 C C . GLU A 1 170 ? 56.212 -5.465 -3.560 1.00 20.04 170 GLU A C 1
ATOM 1326 O O . GLU A 1 170 ? 56.471 -4.760 -2.569 1.00 18.04 170 GLU A O 1
ATOM 1332 N N . TYR A 1 171 ? 56.539 -6.746 -3.665 1.00 15.53 171 TYR A N 1
ATOM 1333 C CA . TYR A 1 171 ? 57.466 -7.389 -2.757 1.00 17.77 171 TYR A CA 1
ATOM 1334 C C . TYR A 1 171 ? 58.801 -6.681 -2.791 1.00 18.94 171 TYR A C 1
ATOM 1335 O O . TYR A 1 171 ? 59.416 -6.444 -3.878 1.00 19.78 171 TYR A O 1
ATOM 1344 N N . GLY A 1 172 ? 59.253 -6.298 -1.624 1.00 19.33 172 GLY A N 1
ATOM 1345 C CA . GLY A 1 172 ? 60.453 -5.476 -1.508 1.00 18.25 172 GLY A CA 1
ATOM 1346 C C . GLY A 1 172 ? 60.982 -5.430 -0.114 1.00 18.48 172 GLY A C 1
ATOM 1347 O O . GLY A 1 172 ? 60.506 -6.147 0.786 1.00 17.75 172 GLY A O 1
ATOM 1348 N N . SER A 1 173 ? 61.991 -4.560 0.062 1.00 18.77 173 SER A N 1
ATOM 1349 C CA . SER A 1 173 ? 62.666 -4.454 1.357 1.00 18.85 173 SER A CA 1
ATOM 1350 C C . SER A 1 173 ? 61.598 -4.067 2.419 1.00 19.28 173 SER A C 1
ATOM 1351 O O . SER A 1 173 ? 61.612 -4.553 3.547 1.00 18.74 173 SER A O 1
ATOM 1354 N N . LEU A 1 174 ? 60.622 -3.245 2.027 1.00 19.09 174 LEU A N 1
ATOM 1355 C CA . LEU A 1 174 ? 59.589 -2.829 2.942 1.00 18.58 174 LEU A CA 1
ATOM 1356 C C . LEU A 1 174 ? 58.713 -4.017 3.360 1.00 17.84 174 LEU A C 1
ATOM 1357 O O . LEU A 1 174 ? 58.384 -4.134 4.517 1.00 17.88 174 LEU A O 1
ATOM 1362 N N . SER A 1 175 ? 58.299 -4.857 2.451 1.00 15.43 175 SER A N 1
ATOM 1363 C CA . SER A 1 175 ? 57.571 -6.100 2.830 1.00 16.87 175 SER A CA 1
ATOM 1364 C C . SER A 1 175 ? 58.308 -6.845 3.913 1.00 16.37 175 SER A C 1
ATOM 1365 O O . SER A 1 175 ? 57.756 -7.381 4.877 1.00 14.90 175 SER A O 1
ATOM 1368 N N . ILE A 1 176 ? 59.605 -6.979 3.725 1.00 17.18 176 ILE A N 1
ATOM 1369 C CA . ILE A 1 176 ? 60.371 -7.866 4.612 1.00 18.52 176 ILE A CA 1
ATOM 1370 C C . ILE A 1 176 ? 60.463 -7.226 5.985 1.00 18.36 176 ILE A C 1
ATOM 1371 O O . ILE A 1 176 ? 60.264 -7.867 6.951 1.00 19.14 176 ILE A O 1
ATOM 1376 N N . ALA A 1 177 ? 60.745 -5.937 6.016 1.00 19.40 177 ALA A N 1
ATOM 1377 C CA . ALA A 1 177 ? 60.806 -5.170 7.229 1.00 20.10 177 ALA A CA 1
ATOM 1378 C C . ALA A 1 177 ? 59.522 -5.284 8.045 1.00 21.14 177 ALA A C 1
ATOM 1379 O O . ALA A 1 177 ? 59.574 -5.637 9.227 1.00 21.12 177 ALA A O 1
ATOM 1381 N N . VAL A 1 178 ? 58.360 -5.091 7.413 1.00 18.75 178 VAL A N 1
ATOM 1382 C CA . VAL A 1 178 ? 57.114 -5.175 8.113 1.00 18.31 178 VAL A CA 1
ATOM 1383 C C . VAL A 1 178 ? 56.804 -6.589 8.544 1.00 17.61 178 VAL A C 1
ATOM 1384 O O . VAL A 1 178 ? 56.342 -6.816 9.709 1.00 19.05 178 VAL A O 1
ATOM 1388 N N . GLN A 1 179 ? 57.052 -7.542 7.671 1.00 16.28 179 GLN A N 1
ATOM 1389 C CA . GLN A 1 179 ? 56.705 -8.948 7.951 1.00 17.39 179 GLN A CA 1
ATOM 1390 C C . GLN A 1 179 ? 57.677 -9.724 8.880 1.00 18.11 179 GLN A C 1
ATOM 1391 O O . GLN A 1 179 ? 57.343 -10.814 9.389 1.00 19.05 179 GLN A O 1
ATOM 1397 N N . PHE A 1 180 ? 58.838 -9.143 9.119 1.00 17.20 180 PHE A N 1
ATOM 1398 C CA . PHE A 1 180 ? 59.746 -9.595 10.160 1.00 18.66 180 PHE A CA 1
ATOM 1399 C C . PHE A 1 180 ? 59.100 -9.453 11.570 1.00 19.85 180 PHE A C 1
ATOM 1400 O O . PHE A 1 180 ? 59.184 -10.379 12.412 1.00 14.58 180 PHE A O 1
ATOM 1408 N N . TYR A 1 181 ? 58.438 -8.313 11.779 1.00 17.86 181 TYR A N 1
ATOM 1409 C CA . TYR A 1 181 ? 57.840 -8.015 13.079 1.00 17.15 181 TYR A CA 1
ATOM 1410 C C . TYR A 1 181 ? 56.356 -8.405 13.250 1.00 15.94 181 TYR A C 1
ATOM 1411 O O . TYR A 1 181 ? 55.894 -8.556 14.393 1.00 15.25 181 TYR A O 1
ATOM 1420 N N . THR A 1 182 ? 55.626 -8.446 12.127 1.00 14.91 182 THR A N 1
ATOM 1421 C CA . THR A 1 182 ? 54.181 -8.604 12.081 1.00 15.73 182 THR A CA 1
ATOM 1422 C C . THR A 1 182 ? 53.667 -9.525 11.006 1.00 17.52 182 THR A C 1
ATOM 1423 O O . THR A 1 182 ? 54.338 -9.825 9.976 1.00 17.42 182 THR A O 1
ATOM 1427 N N . GLU A 1 183 ? 52.448 -9.963 11.217 1.00 17.88 183 GLU A N 1
ATOM 1428 C CA . GLU A 1 183 ? 51.631 -10.519 10.145 1.00 19.24 183 GLU A CA 1
ATOM 1429 C C . GLU A 1 183 ? 50.830 -9.375 9.560 1.00 18.12 183 GLU A C 1
ATOM 1430 O O . GLU A 1 183 ? 50.071 -8.706 10.260 1.00 15.58 183 GLU A O 1
ATOM 1436 N N . ALA A 1 184 ? 50.944 -9.178 8.257 1.00 18.34 184 ALA A N 1
ATOM 1437 C CA . ALA A 1 184 ? 50.396 -7.977 7.597 1.00 17.00 184 ALA A CA 1
ATOM 1438 C C . ALA A 1 184 ? 49.330 -8.364 6.603 1.00 16.90 184 ALA A C 1
ATOM 1439 O O . ALA A 1 184 ? 49.519 -9.267 5.798 1.00 14.19 184 ALA A O 1
ATOM 1441 N N . LYS A 1 185 ? 48.244 -7.620 6.595 1.00 15.99 185 LYS A N 1
ATOM 1442 C CA . LYS A 1 185 ? 47.171 -7.863 5.671 1.00 17.91 185 LYS A CA 1
ATOM 1443 C C . LYS A 1 185 ? 46.416 -6.601 5.333 1.00 17.24 185 LYS A C 1
ATOM 1444 O O . LYS A 1 185 ? 45.972 -5.912 6.247 1.00 15.91 185 LYS A O 1
ATOM 1450 N N . THR A 1 186 ? 46.253 -6.302 4.039 1.00 15.43 186 THR A N 1
ATOM 1451 C CA . THR A 1 186 ? 45.518 -5.143 3.633 1.00 16.33 186 THR A CA 1
ATOM 1452 C C . THR A 1 186 ? 44.009 -5.555 3.765 1.00 17.41 186 THR A C 1
ATOM 1453 O O . THR A 1 186 ? 43.575 -6.544 3.163 1.00 16.25 186 THR A O 1
ATOM 1457 N N . VAL A 1 187 ? 43.250 -4.836 4.565 1.00 17.63 187 VAL A N 1
ATOM 1458 C CA . VAL A 1 187 ? 41.863 -5.278 4.910 1.00 16.50 187 VAL A CA 1
ATOM 1459 C C . VAL A 1 187 ? 40.763 -4.523 4.248 1.00 17.03 187 VAL A C 1
ATOM 1460 O O . VAL A 1 187 ? 39.662 -5.080 4.124 1.00 19.26 187 VAL A O 1
ATOM 1464 N N . MET A 1 188 ? 41.004 -3.272 3.872 1.00 16.32 188 MET A N 1
ATOM 1465 C CA . MET A 1 188 ? 40.038 -2.408 3.169 1.00 16.14 188 MET A CA 1
ATOM 1466 C C . MET A 1 188 ? 40.723 -1.514 2.143 1.00 16.31 188 MET A C 1
ATOM 1467 O O . MET A 1 188 ? 41.884 -1.106 2.301 1.00 16.04 188 MET A O 1
ATOM 1472 N N . ILE A 1 189 ? 39.966 -1.134 1.137 1.00 16.13 189 ILE A N 1
ATOM 1473 C CA . ILE A 1 189 ? 40.339 -0.144 0.115 1.00 19.79 189 ILE A CA 1
ATOM 1474 C C . ILE A 1 189 ? 39.237 0.892 0.222 1.00 20.14 189 ILE A C 1
ATOM 1475 O O . ILE A 1 189 ? 38.079 0.533 0.301 1.00 20.35 189 ILE A O 1
ATOM 1480 N N . VAL A 1 190 ? 39.612 2.148 0.241 1.00 20.92 190 VAL A N 1
ATOM 1481 C CA . VAL A 1 190 ? 38.735 3.262 0.522 1.00 24.27 190 VAL A CA 1
ATOM 1482 C C . VAL A 1 190 ? 38.813 4.271 -0.628 1.00 25.60 190 VAL A C 1
ATOM 1483 O O . VAL A 1 190 ? 39.942 4.675 -1.065 1.00 25.02 190 VAL A O 1
ATOM 1487 N N . PRO A 1 191 ? 37.644 4.734 -1.128 1.00 25.04 191 PRO A N 1
ATOM 1488 C CA . PRO A 1 191 ? 37.747 5.768 -2.153 1.00 25.52 191 PRO A CA 1
ATOM 1489 C C . PRO A 1 191 ? 38.200 7.104 -1.606 1.00 25.21 191 PRO A C 1
ATOM 1490 O O . PRO A 1 191 ? 38.012 7.398 -0.405 1.00 23.67 191 PRO A O 1
ATOM 1494 N N . LYS A 1 192 ? 38.690 7.950 -2.487 1.00 25.82 192 LYS A N 1
ATOM 1495 C CA . LYS A 1 192 ? 39.067 9.295 -2.113 1.00 26.58 192 LYS A CA 1
ATOM 1496 C C . LYS A 1 192 ? 37.892 10.133 -1.606 1.00 25.79 192 LYS A C 1
ATOM 1497 O O . LYS A 1 192 ? 38.080 11.155 -0.910 1.00 22.13 192 LYS A O 1
ATOM 1503 N N . THR A 1 193 ? 36.683 9.763 -1.990 1.00 24.26 193 THR A N 1
ATOM 1504 C CA . THR A 1 193 ? 35.503 10.573 -1.665 1.00 23.98 193 THR A CA 1
ATOM 1505 C C . THR A 1 193 ? 35.134 10.531 -0.204 1.00 24.43 193 THR A C 1
ATOM 1506 O O . THR A 1 193 ? 34.251 11.277 0.228 1.00 20.97 193 THR A O 1
ATOM 1510 N N . VAL A 1 194 ? 35.779 9.691 0.603 1.00 21.30 194 VAL A N 1
ATOM 1511 C CA . VAL A 1 194 ? 35.414 9.715 1.998 1.00 22.14 194 VAL A CA 1
ATOM 1512 C C . VAL A 1 194 ? 36.255 10.693 2.822 1.00 20.53 194 VAL A C 1
ATOM 1513 O O . VAL A 1 194 ? 36.147 10.657 4.047 1.00 21.18 194 VAL A O 1
ATOM 1517 N N . PHE A 1 195 ? 37.112 11.512 2.184 1.00 20.25 195 PHE A N 1
ATOM 1518 C CA . PHE A 1 195 ? 37.927 12.515 2.884 1.00 18.73 195 PHE A CA 1
ATOM 1519 C C . PHE A 1 195 ? 37.648 13.927 2.392 1.00 17.80 195 PHE A C 1
ATOM 1520 O O . PHE A 1 195 ? 37.270 14.094 1.256 1.00 15.97 195 PHE A O 1
ATOM 1528 N N . VAL A 1 196 ? 37.941 14.933 3.212 1.00 17.45 196 VAL A N 1
ATOM 1529 C CA . VAL A 1 196 ? 37.967 16.325 2.769 1.00 19.72 196 VAL A CA 1
ATOM 1530 C C . VAL A 1 196 ? 39.287 16.923 3.246 1.00 20.65 196 VAL A C 1
ATOM 1531 O O . VAL A 1 196 ? 39.662 16.689 4.411 1.00 18.61 196 VAL A O 1
ATOM 1535 N N . PRO A 1 197 ? 40.029 17.610 2.373 1.00 19.62 197 PRO A N 1
ATOM 1536 C CA . PRO A 1 197 ? 39.957 17.443 0.915 1.00 23.14 197 PRO A CA 1
ATOM 1537 C C . PRO A 1 197 ? 40.266 16.008 0.487 1.00 23.65 197 PRO A C 1
ATOM 1538 O O . PRO A 1 197 ? 40.818 15.245 1.264 1.00 2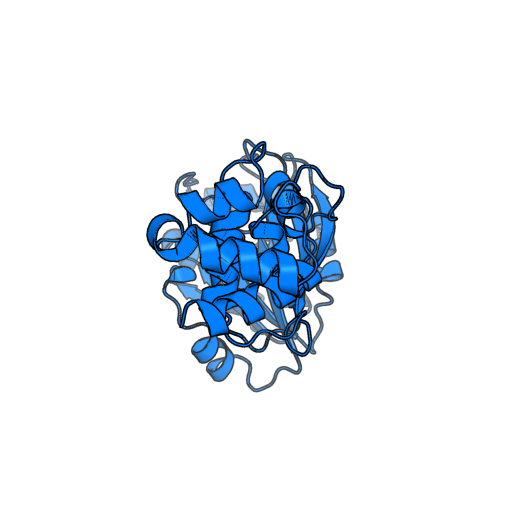3.79 197 PRO A O 1
ATOM 1542 N N . GLN A 1 198 ? 39.953 15.669 -0.741 1.00 23.00 198 GLN A N 1
ATOM 1543 C CA . GLN A 1 198 ? 40.205 14.330 -1.252 1.00 26.11 198 GLN A CA 1
ATOM 1544 C C . GLN A 1 198 ? 41.693 14.186 -1.472 1.00 27.55 198 GLN A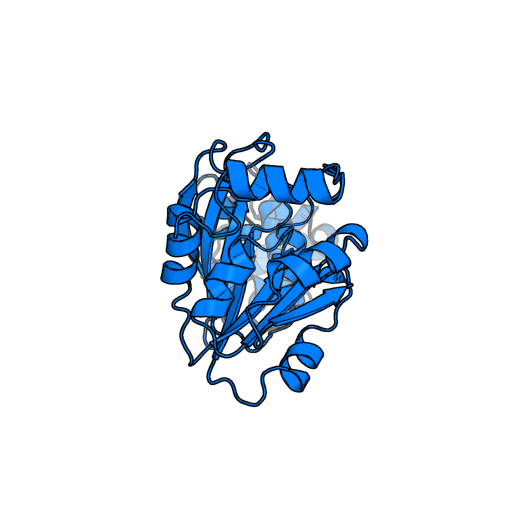 C 1
ATOM 1545 O O . GLN A 1 198 ? 42.317 15.127 -1.956 1.00 31.21 198 GLN A O 1
ATOM 1551 N N . PRO A 1 199 ? 42.293 13.065 -1.069 1.00 25.94 199 PRO A N 1
ATOM 1552 C CA . PRO A 1 199 ? 43.693 12.931 -1.426 1.00 29.70 199 PRO A CA 1
ATOM 1553 C C . PRO A 1 199 ? 43.965 12.686 -2.939 1.00 33.35 199 PRO A C 1
ATOM 1554 O O . PRO A 1 199 ? 43.078 12.240 -3.676 1.00 30.50 199 PRO A O 1
ATOM 1558 N N . ASN A 1 200 ? 45.225 12.930 -3.317 1.00 39.11 200 ASN A N 1
ATOM 1559 C CA . ASN A 1 200 ? 45.726 12.776 -4.712 1.00 49.55 200 ASN A CA 1
ATOM 1560 C C . ASN A 1 200 ? 45.881 11.328 -5.068 1.00 46.47 200 ASN A C 1
ATOM 1561 O O . ASN A 1 200 ? 45.729 10.989 -6.223 1.00 47.57 200 ASN A O 1
ATOM 1566 N N . VAL A 1 201 ? 46.226 10.477 -4.100 1.00 42.34 201 VAL A N 1
ATOM 1567 C CA . VAL A 1 201 ? 46.412 9.036 -4.372 1.00 40.02 201 VAL A CA 1
ATOM 1568 C C . VAL A 1 201 ? 45.323 8.198 -3.685 1.00 33.76 201 VAL A C 1
ATOM 1569 O O . VAL A 1 201 ? 44.561 8.667 -2.810 1.00 28.69 201 VAL A O 1
ATOM 1573 N N . ASP A 1 202 ? 45.314 6.915 -4.025 1.00 32.37 202 ASP A N 1
ATOM 1574 C CA . ASP A 1 202 ? 44.371 5.977 -3.438 1.00 33.91 202 ASP A CA 1
ATOM 1575 C C . ASP A 1 202 ? 44.739 5.685 -1.982 1.00 24.95 202 ASP A C 1
ATOM 1576 O O . ASP A 1 202 ? 45.864 5.927 -1.546 1.00 25.60 202 ASP A O 1
ATOM 1581 N N . SER A 1 203 ? 43.767 5.161 -1.245 1.00 22.80 203 SER A N 1
ATOM 1582 C CA . SER A 1 203 ? 43.908 4.798 0.212 1.00 20.16 203 SER A CA 1
ATOM 1583 C C . SER A 1 203 ? 43.487 3.381 0.553 1.00 18.03 203 SER A C 1
ATOM 1584 O O . SER A 1 203 ? 42.614 2.794 -0.093 1.00 19.94 203 SER A O 1
ATOM 1587 N N . ALA A 1 204 ? 44.104 2.831 1.581 1.00 15.21 204 ALA A N 1
ATOM 1588 C CA . ALA A 1 204 ? 43.822 1.506 2.065 1.00 13.93 204 ALA A CA 1
ATOM 1589 C C . ALA A 1 204 ? 44.014 1.441 3.571 1.00 15.28 204 ALA A C 1
ATOM 1590 O O . ALA A 1 204 ? 44.666 2.312 4.144 1.00 14.76 204 ALA A O 1
ATOM 1592 N N . VAL A 1 205 ? 43.437 0.416 4.206 1.00 12.74 205 VAL A N 1
ATOM 1593 C CA . VAL A 1 205 ? 43.607 0.164 5.619 1.00 13.65 205 VAL A CA 1
ATOM 1594 C C . VAL A 1 205 ? 44.360 -1.194 5.773 1.00 13.97 205 VAL A C 1
ATOM 1595 O O . VAL A 1 205 ? 43.937 -2.257 5.287 1.00 15.13 205 VAL A O 1
ATOM 1599 N N . ILE A 1 206 ? 45.508 -1.134 6.410 1.00 15.54 206 ILE A N 1
ATOM 1600 C CA . ILE A 1 206 ? 46.309 -2.311 6.682 1.00 14.08 206 ILE A CA 1
ATOM 1601 C C . ILE A 1 206 ? 46.263 -2.701 8.146 1.00 14.70 206 ILE A C 1
ATOM 1602 O O . ILE A 1 206 ? 46.280 -1.836 9.055 1.00 14.70 206 ILE A O 1
ATOM 1607 N N . ARG A 1 207 ? 46.242 -4.012 8.376 1.00 14.12 207 ARG A N 1
ATOM 1608 C CA . ARG A 1 207 ? 46.219 -4.582 9.718 1.00 14.56 207 ARG A CA 1
ATOM 1609 C C . ARG A 1 207 ? 47.503 -5.370 9.978 1.00 13.97 207 ARG A C 1
ATOM 1610 O O . ARG A 1 207 ? 47.798 -6.348 9.290 1.00 14.54 207 ARG A O 1
ATOM 1618 N N . LEU A 1 208 ? 48.259 -4.929 10.977 1.00 15.03 208 LEU A N 1
ATOM 1619 C CA . LEU A 1 208 ? 49.522 -5.548 11.359 1.00 16.15 208 LEU A CA 1
ATOM 1620 C C . LEU A 1 208 ? 49.345 -6.145 12.746 1.00 16.71 208 LEU A C 1
ATOM 1621 O O . LEU A 1 208 ? 49.019 -5.430 13.693 1.00 16.99 208 LEU A O 1
ATOM 1626 N N . ILE A 1 209 ? 49.528 -7.480 12.869 1.00 17.53 209 ILE A N 1
ATOM 1627 C CA . ILE A 1 209 ? 49.473 -8.165 14.154 1.00 17.40 209 ILE A CA 1
ATOM 1628 C C . ILE A 1 209 ? 50.900 -8.495 14.580 1.00 17.22 209 ILE A C 1
ATOM 1629 O O . ILE A 1 209 ? 51.595 -9.172 13.818 1.00 15.49 209 ILE A O 1
ATOM 1634 N N . LEU A 1 210 ? 51.368 -7.899 15.693 1.00 14.62 210 LEU A N 1
ATOM 1635 C CA . LEU A 1 210 ? 52.719 -8.142 16.214 1.00 16.52 210 LEU A CA 1
ATOM 1636 C C . LEU A 1 210 ? 52.908 -9.642 16.517 1.00 16.39 210 LEU A C 1
ATOM 1637 O O . LEU A 1 210 ? 52.046 -10.269 17.128 1.00 15.95 210 LEU A O 1
ATOM 1642 N N . ARG A 1 211 ? 53.969 -10.192 15.973 1.00 17.33 211 ARG A N 1
ATOM 1643 C CA . ARG A 1 211 ? 54.316 -11.591 16.189 1.00 20.56 211 ARG A CA 1
ATOM 1644 C C . ARG A 1 211 ? 54.905 -11.707 17.609 1.00 21.51 211 ARG A C 1
ATOM 1645 O O . ARG A 1 211 ? 55.435 -10.780 18.103 1.00 16.23 211 ARG A O 1
ATOM 1653 N N . ASP A 1 212 ? 54.788 -12.875 18.212 1.00 25.69 212 ASP A N 1
ATOM 1654 C CA . ASP A 1 212 ? 55.456 -13.176 19.452 1.00 34.23 212 ASP A CA 1
ATOM 1655 C C . ASP A 1 212 ? 56.902 -13.552 19.071 1.00 37.80 212 ASP A C 1
ATOM 1656 O O . ASP A 1 212 ? 57.203 -14.717 18.790 1.00 45.65 212 ASP A O 1
ATOM 1661 N N . GLY A 1 213 ? 57.778 -12.567 19.025 1.00 35.50 213 GLY A N 1
ATOM 1662 C CA . GLY A 1 213 ? 59.151 -12.782 18.588 1.00 34.48 213 GLY A CA 1
ATOM 1663 C C . GLY A 1 213 ? 59.289 -12.761 17.057 1.00 36.42 213 GLY A C 1
ATOM 1664 O O . GLY A 1 213 ? 58.352 -13.026 16.299 1.00 29.98 213 GLY A O 1
ATOM 1665 N N . PRO A 1 214 ? 60.494 -12.476 16.586 1.00 32.92 214 PRO A N 1
ATOM 1666 C CA . PRO A 1 214 ? 60.685 -12.180 15.158 1.00 30.35 214 PRO A CA 1
ATOM 1667 C C . PRO A 1 214 ? 60.347 -13.365 14.236 1.00 29.06 214 PRO A C 1
ATOM 1668 O O . PRO A 1 214 ? 60.418 -14.531 14.655 1.00 27.91 214 PRO A O 1
ATOM 1672 N N . ALA A 1 215 ? 60.011 -13.077 12.981 1.00 23.41 215 ALA A N 1
ATOM 1673 C CA . ALA A 1 215 ? 59.599 -14.105 12.045 1.00 23.83 215 ALA A CA 1
ATOM 1674 C C . ALA A 1 215 ? 60.712 -15.180 11.733 1.00 25.67 215 ALA A C 1
ATOM 1675 O O . ALA A 1 215 ? 60.423 -16.306 11.395 1.00 24.08 215 ALA A O 1
ATOM 1677 N N . VAL A 1 216 ? 61.965 -14.770 11.838 1.00 24.68 216 VAL A N 1
ATOM 1678 C CA . VAL A 1 216 ? 63.120 -15.613 11.522 1.00 25.12 216 VAL A CA 1
ATOM 1679 C C . VAL A 1 216 ? 64.148 -15.346 12.567 1.00 26.35 216 VAL A C 1
ATOM 1680 O O . VAL A 1 216 ? 64.186 -14.244 13.176 1.00 31.46 216 VAL A O 1
ATOM 1684 N N . ASP A 1 217 ? 65.046 -16.306 12.692 1.00 27.67 217 ASP A N 1
ATOM 1685 C CA . ASP A 1 217 ? 66.090 -16.242 13.665 1.00 34.53 217 ASP A CA 1
ATOM 1686 C C . ASP A 1 217 ? 67.361 -15.718 13.017 1.00 29.50 217 ASP A C 1
ATOM 1687 O O . ASP A 1 217 ? 67.968 -16.416 12.213 1.00 27.10 217 ASP A O 1
ATOM 1692 N N . VAL A 1 218 ? 67.728 -14.500 13.377 1.00 28.67 218 VAL A N 1
ATOM 1693 C CA . VAL A 1 218 ? 68.967 -13.906 12.918 1.00 32.39 218 VAL A CA 1
ATOM 1694 C C . VAL A 1 218 ? 69.829 -13.463 14.062 1.00 36.91 218 VAL A C 1
ATOM 1695 O O . VAL A 1 218 ? 69.330 -12.880 15.022 1.00 30.80 218 VAL A O 1
ATOM 1699 N N . GLU A 1 219 ? 71.131 -13.737 13.896 1.00 46.71 219 GLU A N 1
ATOM 1700 C CA . GLU A 1 219 ? 72.220 -13.278 14.744 1.00 50.91 219 GLU A CA 1
ATOM 1701 C C . GLU A 1 219 ? 72.066 -11.839 15.042 1.00 45.06 219 GLU A C 1
ATOM 1702 O O . GLU A 1 219 ? 72.124 -11.462 16.184 1.00 43.42 219 GLU A O 1
ATOM 1708 N N . ASN A 1 220 ? 71.926 -11.034 13.979 1.00 43.06 220 ASN A N 1
ATOM 1709 C CA . ASN A 1 220 ? 72.121 -9.577 14.068 1.00 38.30 220 ASN A CA 1
ATOM 1710 C C . ASN A 1 220 ? 71.116 -8.830 13.202 1.00 39.09 220 ASN A C 1
ATOM 1711 O O . ASN A 1 220 ? 71.210 -8.873 11.963 1.00 35.58 220 ASN A O 1
ATOM 1716 N N . GLU A 1 221 ? 70.179 -8.138 13.835 1.00 33.03 221 GLU A N 1
ATOM 1717 C CA . GLU A 1 221 ? 69.090 -7.484 13.124 1.00 32.29 221 GLU A CA 1
ATOM 1718 C C . GLU A 1 221 ? 69.577 -6.392 12.249 1.00 32.21 221 GLU A C 1
ATOM 1719 O O . GLU A 1 221 ? 69.033 -6.198 11.169 1.00 26.77 221 GLU A O 1
ATOM 1725 N N . SER A 1 222 ? 70.561 -5.645 12.733 1.00 31.57 222 SER A N 1
ATOM 1726 C CA . SER A 1 222 ? 71.034 -4.483 12.014 1.00 31.96 222 SER A CA 1
ATOM 1727 C C . SER A 1 222 ? 71.592 -4.888 10.663 1.00 29.51 222 SER A C 1
ATOM 1728 O O . SER A 1 222 ? 71.272 -4.283 9.634 1.00 29.24 222 SER A O 1
ATOM 1731 N N . PHE A 1 223 ? 72.481 -5.871 10.737 1.00 30.14 223 PHE A N 1
ATOM 1732 C CA . PHE A 1 223 ? 73.073 -6.504 9.588 1.00 27.91 223 PHE A CA 1
ATOM 1733 C C . PHE A 1 223 ? 72.008 -7.101 8.649 1.00 24.33 223 PHE A C 1
ATOM 1734 O O . PHE A 1 223 ? 72.049 -6.920 7.470 1.00 23.27 223 PHE A O 1
ATOM 1742 N N . PHE A 1 224 ? 71.056 -7.818 9.202 1.00 24.37 224 PHE A N 1
ATOM 1743 C CA . PHE A 1 224 ? 69.948 -8.365 8.407 1.00 21.43 224 PHE A CA 1
ATOM 1744 C C . PHE A 1 224 ? 69.265 -7.287 7.570 1.00 20.60 224 PHE A C 1
ATOM 1745 O O . PHE A 1 224 ? 69.124 -7.412 6.358 1.00 18.71 224 PHE A O 1
ATOM 1753 N N . PHE A 1 225 ? 68.909 -6.187 8.189 1.00 20.46 225 PHE A N 1
ATOM 1754 C CA . PHE A 1 225 ? 68.211 -5.123 7.445 1.00 22.61 225 PHE A CA 1
ATOM 1755 C C . PHE A 1 225 ? 69.090 -4.441 6.434 1.00 22.01 225 PHE A C 1
ATOM 1756 O O . PHE A 1 225 ? 68.645 -4.151 5.308 1.00 17.01 225 PHE A O 1
ATOM 1764 N N . GLN A 1 226 ? 70.356 -4.273 6.754 1.00 22.20 226 GLN A N 1
ATOM 1765 C CA . GLN A 1 226 ? 71.216 -3.693 5.713 1.00 23.08 226 GLN A CA 1
ATOM 1766 C C . GLN A 1 226 ? 71.402 -4.636 4.528 1.00 19.42 226 GLN A C 1
ATOM 1767 O O . GLN A 1 226 ? 71.433 -4.203 3.397 1.00 18.72 226 GLN A O 1
ATOM 1773 N N . LEU A 1 227 ? 71.486 -5.923 4.792 1.00 17.67 227 LEU A N 1
ATOM 1774 C CA . LEU A 1 227 ? 71.595 -6.907 3.723 1.00 20.26 227 LEU A CA 1
ATOM 1775 C C . LEU A 1 227 ? 70.334 -6.870 2.797 1.00 18.28 227 LEU A C 1
ATOM 1776 O O . LEU A 1 227 ? 70.425 -6.948 1.563 1.00 16.69 227 LEU A O 1
ATOM 1781 N N . ILE A 1 228 ? 69.181 -6.788 3.423 1.00 19.60 228 ILE A N 1
ATOM 1782 C CA . ILE A 1 228 ? 67.888 -6.696 2.708 1.00 18.97 228 ILE A CA 1
ATOM 1783 C C . ILE A 1 228 ? 67.937 -5.486 1.797 1.00 18.59 228 ILE A C 1
ATOM 1784 O O . ILE A 1 228 ? 67.572 -5.542 0.584 1.00 19.47 228 ILE A O 1
ATOM 1789 N N . LYS A 1 229 ? 68.396 -4.368 2.346 1.00 19.67 229 LYS A N 1
ATOM 1790 C CA . LYS A 1 229 ? 68.362 -3.150 1.530 1.00 19.54 229 LYS A CA 1
ATOM 1791 C C . LYS A 1 229 ? 69.302 -3.276 0.319 1.00 17.25 229 LYS A C 1
ATOM 1792 O O . LYS A 1 229 ? 68.888 -2.952 -0.784 1.00 16.32 229 LYS A O 1
ATOM 1798 N N . ALA A 1 230 ? 70.534 -3.773 0.550 1.00 15.54 230 ALA A N 1
ATOM 1799 C CA . ALA A 1 230 ? 71.532 -3.999 -0.497 1.00 16.52 230 ALA A CA 1
ATOM 1800 C C . ALA A 1 230 ? 71.012 -4.996 -1.573 1.00 16.29 230 ALA A C 1
ATOM 1801 O O . ALA A 1 230 ? 71.251 -4.807 -2.791 1.00 16.01 230 ALA A O 1
ATOM 1803 N N . SER A 1 231 ? 70.255 -5.991 -1.123 1.00 14.92 231 SER A N 1
ATOM 1804 C CA . SER A 1 231 ? 69.796 -7.065 -2.042 1.00 17.16 231 SER A CA 1
ATOM 1805 C C . SER A 1 231 ? 68.742 -6.586 -3.033 1.00 16.72 231 SER A C 1
ATOM 1806 O O . SER A 1 231 ? 68.634 -7.124 -4.155 1.00 16.39 231 SER A O 1
ATOM 1809 N N . PHE A 1 232 ? 67.887 -5.644 -2.588 1.00 16.05 232 PHE A N 1
ATOM 1810 C CA . PHE A 1 232 ? 66.810 -5.143 -3.433 1.00 16.64 232 PHE A CA 1
ATOM 1811 C C . PHE A 1 232 ? 67.190 -3.892 -4.182 1.00 18.72 232 PHE A C 1
ATOM 1812 O O . PHE A 1 232 ? 66.328 -3.266 -4.766 1.00 18.51 232 PHE A O 1
ATOM 1820 N N . ALA A 1 233 ? 68.460 -3.481 -4.195 1.00 18.72 233 ALA A N 1
ATOM 1821 C CA . ALA A 1 233 ? 68.774 -2.105 -4.551 1.00 20.02 233 ALA A CA 1
ATOM 1822 C C . ALA A 1 233 ? 68.465 -1.865 -6.060 1.00 24.96 233 ALA A C 1
ATOM 1823 O O . ALA A 1 233 ? 67.928 -0.828 -6.420 1.00 24.43 233 ALA A O 1
ATOM 1825 N N . GLN A 1 234 ? 68.747 -2.836 -6.930 1.00 22.91 234 GLN A N 1
ATOM 1826 C CA . GLN A 1 234 ? 68.355 -2.742 -8.362 1.00 26.78 234 GLN A CA 1
ATOM 1827 C C . GLN A 1 234 ? 67.471 -3.946 -8.746 1.00 25.51 234 GLN A C 1
ATOM 1828 O O . GLN A 1 234 ? 67.954 -5.124 -8.711 1.00 25.88 234 GLN A O 1
ATOM 1834 N N . ARG A 1 235 ? 66.191 -3.693 -9.086 1.00 24.20 235 ARG A N 1
ATOM 1835 C CA . ARG A 1 235 ? 65.223 -4.775 -9.395 1.00 23.76 235 ARG A CA 1
ATOM 1836 C C . ARG A 1 235 ? 65.766 -5.865 -10.312 1.00 25.26 235 ARG A C 1
ATOM 1837 O O . ARG A 1 235 ? 65.540 -7.058 -10.074 1.00 25.97 235 ARG A O 1
ATOM 1845 N N . ARG A 1 236 ? 66.465 -5.465 -11.363 1.00 27.79 236 ARG A N 1
ATOM 1846 C CA . ARG A 1 236 ? 66.750 -6.423 -12.490 1.00 32.28 236 ARG A CA 1
ATOM 1847 C C . ARG A 1 236 ? 68.070 -7.183 -12.307 1.00 25.02 236 ARG A C 1
ATOM 1848 O O . ARG A 1 236 ? 68.281 -8.157 -12.957 1.00 24.66 236 ARG A O 1
ATOM 1856 N N . LYS A 1 237 ? 68.911 -6.763 -11.376 1.00 25.69 237 LYS A N 1
ATOM 1857 C CA . LYS A 1 237 ? 70.260 -7.354 -11.226 1.00 25.18 237 LYS A CA 1
ATOM 1858 C C . LYS A 1 237 ? 70.303 -8.599 -10.351 1.00 21.85 237 LYS A C 1
ATOM 1859 O O . LYS A 1 237 ? 69.366 -8.902 -9.611 1.00 19.79 237 LYS A O 1
ATOM 1865 N N . THR A 1 238 ? 71.381 -9.347 -10.485 1.00 19.72 238 THR A N 1
ATOM 1866 C CA . THR A 1 238 ? 71.495 -10.535 -9.691 1.00 19.71 238 THR A CA 1
ATOM 1867 C C . THR A 1 238 ? 71.722 -10.158 -8.246 1.00 18.34 238 THR A C 1
ATOM 1868 O O . THR A 1 238 ? 72.242 -9.062 -7.920 1.00 17.41 238 THR A O 1
ATOM 1872 N N . LEU A 1 239 ? 71.354 -11.080 -7.373 1.00 17.20 239 LEU A N 1
ATOM 1873 C CA . LEU A 1 239 ? 71.654 -10.935 -5.989 1.00 16.32 239 LEU A CA 1
ATOM 1874 C C . LEU A 1 239 ? 73.164 -10.655 -5.761 1.00 16.69 239 LEU A C 1
ATOM 1875 O O . LEU A 1 239 ? 73.539 -9.705 -5.040 1.00 15.79 239 LEU A O 1
ATOM 1880 N N . LEU A 1 240 ? 74.018 -11.454 -6.373 1.00 16.30 240 LEU A N 1
ATOM 1881 C CA . LEU A 1 240 ? 75.462 -11.208 -6.240 1.00 15.28 240 LEU A CA 1
ATOM 1882 C C . LEU A 1 240 ? 75.861 -9.800 -6.608 1.00 16.00 240 LEU A C 1
ATOM 1883 O O . LEU A 1 240 ? 76.562 -9.117 -5.865 1.00 14.11 240 LEU A O 1
ATOM 1888 N N . ASN A 1 241 ? 75.391 -9.360 -7.758 1.00 17.93 241 ASN A N 1
ATOM 1889 C CA . ASN A 1 241 ? 75.701 -8.017 -8.225 1.00 20.62 241 ASN A CA 1
ATOM 1890 C C . ASN A 1 241 ? 75.247 -6.944 -7.225 1.00 18.63 241 ASN A C 1
ATOM 1891 O O . ASN A 1 241 ? 75.993 -6.022 -6.889 1.00 17.16 241 ASN A O 1
ATOM 1896 N N . ASN A 1 242 ? 74.009 -7.056 -6.762 1.00 18.48 242 ASN A N 1
ATOM 1897 C CA . ASN A 1 242 ? 73.509 -6.163 -5.740 1.00 19.05 242 ASN A CA 1
ATOM 1898 C C . ASN A 1 242 ? 74.370 -6.105 -4.429 1.00 19.31 242 ASN A C 1
ATOM 1899 O O . ASN A 1 242 ? 74.654 -5.003 -3.919 1.00 18.07 242 ASN A O 1
ATOM 1904 N N . LEU A 1 243 ? 74.851 -7.265 -3.991 1.00 19.13 243 LEU A N 1
ATOM 1905 C CA . LEU A 1 243 ? 75.630 -7.348 -2.786 1.00 18.41 243 LEU A CA 1
ATOM 1906 C C . LEU A 1 243 ? 77.004 -6.740 -3.005 1.00 19.14 243 LEU A C 1
ATOM 1907 O O . LEU A 1 243 ? 77.510 -5.999 -2.132 1.00 18.17 243 LEU A O 1
ATOM 1912 N N . VAL A 1 244 ? 77.611 -7.035 -4.138 1.00 18.19 244 VAL A N 1
ATOM 1913 C CA . VAL A 1 244 ? 78.940 -6.524 -4.391 1.00 20.74 244 VAL A CA 1
ATOM 1914 C C . VAL A 1 244 ? 78.886 -4.985 -4.431 1.00 21.65 244 VAL A C 1
ATOM 1915 O O . VAL A 1 244 ? 79.736 -4.322 -3.878 1.00 22.14 244 VAL A O 1
ATOM 1919 N N . ASN A 1 245 ? 77.855 -4.451 -5.064 1.00 21.31 245 ASN A N 1
ATOM 1920 C CA . ASN A 1 245 ? 77.719 -3.037 -5.243 1.00 23.49 245 ASN A CA 1
ATOM 1921 C C . ASN A 1 245 ? 77.087 -2.292 -4.130 1.00 23.40 245 ASN A 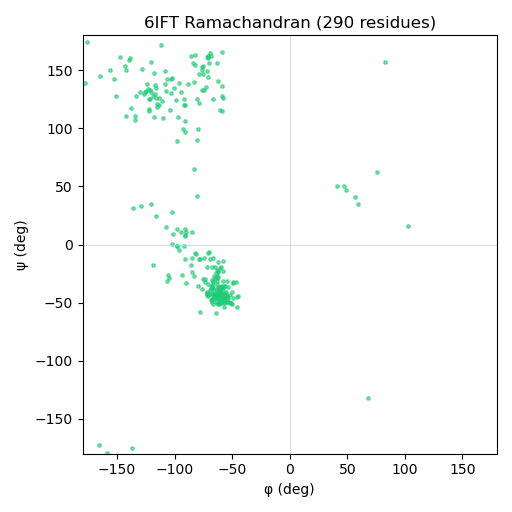C 1
ATOM 1922 O O . ASN A 1 245 ? 77.297 -1.091 -4.081 1.00 24.95 245 ASN A O 1
ATOM 1927 N N . ASN A 1 246 ? 76.373 -2.944 -3.213 1.00 19.87 246 ASN A N 1
ATOM 1928 C CA . ASN A 1 246 ? 75.655 -2.212 -2.187 1.00 21.88 246 ASN A CA 1
ATOM 1929 C C . ASN A 1 246 ? 76.065 -2.489 -0.717 1.00 22.44 246 ASN A C 1
ATOM 1930 O O . ASN A 1 246 ? 75.785 -1.681 0.161 1.00 21.92 246 ASN A O 1
ATOM 1935 N N . LEU A 1 247 ? 76.759 -3.591 -0.434 1.00 18.01 247 LEU A N 1
ATOM 1936 C CA . LEU A 1 247 ? 77.284 -3.792 0.888 1.00 20.43 247 LEU A CA 1
ATOM 1937 C C . LEU A 1 247 ? 78.658 -3.117 0.844 1.00 21.27 247 LEU A C 1
ATOM 1938 O O . LEU A 1 247 ? 79.393 -3.241 -0.146 1.00 21.54 247 LEU A O 1
ATOM 1943 N N . PRO A 1 248 ? 79.028 -2.393 1.892 1.00 23.95 248 PRO A N 1
ATOM 1944 C CA . PRO A 1 248 ? 80.421 -1.843 1.809 1.00 22.41 248 PRO A CA 1
ATOM 1945 C C . PRO A 1 248 ? 81.488 -2.921 1.873 1.00 17.35 248 PRO A C 1
ATOM 1946 O O . PRO A 1 248 ? 82.591 -2.728 1.349 1.00 22.48 248 PRO A O 1
ATOM 1950 N N . GLU A 1 249 ? 81.149 -4.086 2.366 1.00 16.33 249 GLU A N 1
ATOM 1951 C CA . GLU A 1 249 ? 82.068 -5.190 2.309 1.00 17.21 249 GLU A CA 1
ATOM 1952 C C . GLU A 1 249 ? 82.082 -5.807 0.902 1.00 18.29 249 GLU A C 1
ATOM 1953 O O . GLU A 1 249 ? 82.945 -6.612 0.609 1.00 20.95 249 GLU A O 1
ATOM 1959 N N . GLY A 1 250 ? 81.127 -5.446 0.043 1.00 19.31 250 GLY A N 1
ATOM 1960 C CA . GLY A 1 250 ? 80.938 -6.136 -1.209 1.00 20.58 250 GLY A CA 1
ATOM 1961 C C . GLY A 1 250 ? 82.121 -6.199 -2.125 1.00 21.30 250 GLY A C 1
ATOM 1962 O O . GLY A 1 250 ? 82.454 -7.251 -2.678 1.00 19.35 250 GLY A O 1
ATOM 1963 N N . LYS A 1 251 ? 82.725 -5.064 -2.359 1.00 22.74 251 LYS A N 1
ATOM 1964 C CA . LYS A 1 251 ? 83.824 -5.034 -3.303 1.00 25.98 251 LYS A CA 1
ATOM 1965 C C . LYS A 1 251 ? 85.129 -5.398 -2.653 1.00 22.19 251 LYS A C 1
ATOM 1966 O O . LYS A 1 251 ? 86.082 -5.591 -3.340 1.00 24.06 251 LYS A O 1
ATOM 1972 N N . ALA A 1 252 ? 85.190 -5.457 -1.341 1.00 19.96 252 ALA A N 1
ATOM 1973 C CA . ALA A 1 252 ? 86.428 -5.863 -0.672 1.00 19.19 252 ALA A CA 1
ATOM 1974 C C . ALA A 1 252 ? 86.487 -7.352 -0.444 1.00 18.30 252 ALA A C 1
ATOM 1975 O O . ALA A 1 252 ? 87.590 -7.954 -0.441 1.00 17.99 252 ALA A O 1
ATOM 1977 N N . GLN A 1 253 ? 85.318 -7.938 -0.209 1.00 15.64 253 GLN A N 1
ATOM 1978 C CA . GLN A 1 253 ? 85.207 -9.326 0.162 1.00 16.59 253 GLN A CA 1
ATOM 1979 C C . GLN A 1 253 ? 84.342 -10.186 -0.833 1.00 15.93 253 GLN A C 1
ATOM 1980 O O . GLN A 1 253 ? 83.649 -11.127 -0.432 1.00 16.76 253 GLN A O 1
ATOM 1986 N N . LYS A 1 254 ? 84.401 -9.878 -2.098 1.00 15.74 254 LYS A N 1
ATOM 1987 C CA . LYS A 1 254 ? 83.485 -10.519 -3.026 1.00 17.34 254 LYS A CA 1
ATOM 1988 C C . LYS A 1 254 ? 83.606 -12.043 -2.986 1.00 17.74 254 LYS A C 1
ATOM 1989 O O . LYS A 1 254 ? 82.597 -12.777 -2.905 1.00 16.86 254 LYS A O 1
ATOM 1995 N N . SER A 1 255 ? 84.846 -12.546 -3.026 1.00 18.33 255 SER A N 1
ATOM 1996 C CA . SER A 1 255 ? 85.049 -13.999 -2.973 1.00 19.50 255 SER A CA 1
ATOM 1997 C C . SER A 1 255 ? 84.430 -14.669 -1.748 1.00 19.37 255 SER A C 1
ATOM 1998 O O . SER A 1 255 ? 83.938 -15.790 -1.872 1.00 19.44 255 SER A O 1
ATOM 2001 N N . THR A 1 256 ? 84.454 -13.974 -0.593 1.00 18.15 256 THR A N 1
ATOM 2002 C CA . THR A 1 256 ? 83.842 -14.520 0.610 1.00 17.10 256 THR A CA 1
ATOM 2003 C C . THR A 1 256 ? 82.315 -14.554 0.476 1.00 17.24 256 THR A C 1
ATOM 2004 O O . THR A 1 256 ? 81.634 -15.530 0.880 1.00 17.16 256 THR A O 1
ATOM 2008 N N . ILE A 1 257 ? 81.787 -13.511 -0.131 1.00 16.62 257 ILE A N 1
ATOM 2009 C CA . ILE A 1 257 ? 80.326 -13.485 -0.394 1.00 18.17 257 ILE A CA 1
ATOM 2010 C C . ILE A 1 257 ? 79.943 -14.659 -1.341 1.00 16.69 257 ILE A C 1
ATOM 2011 O O . ILE A 1 257 ? 78.976 -15.350 -1.103 1.00 15.29 257 ILE A O 1
ATOM 2016 N N . GLU A 1 258 ? 80.734 -14.899 -2.375 1.00 16.87 258 GLU A N 1
ATOM 2017 C CA . GLU A 1 258 ? 80.477 -16.031 -3.302 1.00 17.04 258 GLU A CA 1
ATOM 2018 C C . GLU A 1 258 ? 80.542 -17.357 -2.554 1.00 16.14 258 GLU A C 1
ATOM 2019 O O . GLU A 1 258 ? 79.697 -18.220 -2.761 1.00 15.98 258 GLU A O 1
ATOM 2025 N N . GLN A 1 259 ? 81.460 -17.476 -1.617 1.00 16.36 259 GLN A N 1
ATOM 2026 C CA . GLN A 1 259 ? 81.609 -18.747 -0.831 1.00 18.65 259 GLN A CA 1
ATOM 2027 C C . GLN A 1 259 ? 80.414 -19.006 0.074 1.00 18.57 259 GLN A C 1
ATOM 2028 O O . GLN A 1 259 ? 79.887 -20.103 0.139 1.00 16.66 259 GLN A O 1
ATOM 2034 N N . VAL A 1 260 ? 79.996 -17.975 0.804 1.00 17.90 260 VAL A N 1
ATOM 2035 C CA . VAL A 1 260 ? 78.793 -18.032 1.585 1.00 16.29 260 VAL A CA 1
ATOM 2036 C C . VAL A 1 260 ? 77.497 -18.369 0.819 1.00 16.74 260 VAL A C 1
ATOM 2037 O O . VAL A 1 260 ? 76.706 -19.195 1.299 1.00 17.96 260 VAL A O 1
ATOM 2041 N N . LEU A 1 261 ? 77.306 -17.786 -0.360 1.00 16.43 261 LEU A N 1
ATOM 2042 C CA . LEU A 1 261 ? 76.161 -18.124 -1.229 1.00 17.63 261 LEU A CA 1
ATOM 2043 C C . LEU A 1 261 ? 76.174 -19.587 -1.595 1.00 19.55 261 LEU A C 1
ATOM 2044 O O . LEU A 1 261 ? 75.179 -20.273 -1.450 1.00 20.11 261 LEU A O 1
ATOM 2049 N N . GLU A 1 262 ? 77.362 -20.060 -1.968 1.00 21.23 262 GLU A N 1
ATOM 2050 C CA . GLU A 1 262 ? 77.557 -21.495 -2.210 1.00 24.01 262 GLU A CA 1
ATOM 2051 C C . GLU A 1 262 ? 77.248 -22.328 -0.960 1.00 21.58 262 GLU A C 1
ATOM 2052 O O . GLU A 1 262 ? 76.524 -23.312 -1.059 1.00 26.08 262 GLU A O 1
ATOM 2058 N N . GLU A 1 263 ? 77.809 -21.964 0.186 1.00 20.74 263 GLU A N 1
ATOM 2059 C CA . GLU A 1 263 ? 77.591 -22.683 1.409 1.00 22.98 263 GLU A CA 1
ATOM 2060 C C . GLU A 1 263 ? 76.145 -22.663 1.881 1.00 24.35 263 GLU A C 1
ATOM 2061 O O . GLU A 1 263 ? 75.706 -23.680 2.349 1.00 26.78 263 GLU A O 1
ATOM 2067 N N . THR A 1 264 ? 75.406 -21.547 1.735 1.00 22.37 264 THR A N 1
ATOM 2068 C CA . THR A 1 264 ? 73.969 -21.500 2.072 1.00 24.70 264 THR A CA 1
ATOM 2069 C C . THR A 1 264 ? 73.062 -21.964 0.970 1.00 25.88 264 THR A C 1
ATOM 2070 O O . THR A 1 264 ? 71.848 -21.779 1.074 1.00 24.67 264 THR A O 1
ATOM 2074 N N . ASN A 1 265 ? 73.596 -22.560 -0.091 1.00 28.00 265 ASN A N 1
ATOM 2075 C CA . ASN A 1 265 ? 72.760 -23.090 -1.154 1.00 29.13 265 ASN A CA 1
ATOM 2076 C C . ASN A 1 265 ? 71.858 -22.076 -1.865 1.00 29.17 265 ASN A C 1
ATOM 2077 O O . ASN A 1 265 ? 70.726 -22.398 -2.267 1.00 27.92 265 ASN A O 1
ATOM 2082 N N . ILE A 1 266 ? 72.359 -20.855 -2.019 1.00 23.45 266 ILE A N 1
ATOM 2083 C CA . ILE A 1 266 ? 71.606 -19.795 -2.679 1.00 22.52 266 ILE A CA 1
ATOM 2084 C C . ILE A 1 266 ? 72.319 -19.316 -3.939 1.00 22.28 266 ILE A C 1
ATOM 2085 O O . ILE A 1 266 ? 73.361 -18.665 -3.866 1.00 20.82 266 ILE A O 1
ATOM 2090 N N . ASP A 1 267 ? 71.750 -19.642 -5.095 1.00 21.19 267 ASP A N 1
ATOM 2091 C CA . ASP A 1 267 ? 72.329 -19.246 -6.373 1.00 21.35 267 ASP A CA 1
ATOM 2092 C C . ASP A 1 267 ? 72.422 -17.728 -6.490 1.00 19.04 267 ASP A C 1
ATOM 2093 O O . ASP A 1 267 ? 71.406 -17.034 -6.500 1.00 17.71 267 ASP A O 1
ATOM 2098 N N . GLY A 1 268 ? 73.647 -17.221 -6.578 1.00 17.01 268 GLY A N 1
ATOM 2099 C CA . GLY A 1 268 ? 73.874 -15.792 -6.693 1.00 16.75 268 GLY A CA 1
ATOM 2100 C C . GLY A 1 268 ? 73.160 -15.185 -7.884 1.00 17.60 268 GLY A C 1
ATOM 2101 O O . GLY A 1 268 ? 72.675 -14.055 -7.820 1.00 15.08 268 GLY A O 1
ATOM 2102 N N . LYS A 1 269 ? 73.096 -15.939 -8.977 1.00 17.74 269 LYS A N 1
ATOM 2103 C CA . LYS A 1 269 ? 72.454 -15.485 -10.161 1.00 21.90 269 LYS A CA 1
ATOM 2104 C C . LYS A 1 269 ? 70.956 -15.179 -10.068 1.00 20.72 269 LYS A C 1
ATOM 2105 O O . LYS A 1 269 ? 70.420 -14.494 -10.926 1.00 19.85 269 LYS A O 1
ATOM 2111 N N . ARG A 1 270 ? 70.285 -15.622 -9.026 1.00 19.56 270 ARG A N 1
ATOM 2112 C CA . ARG A 1 270 ? 68.904 -15.268 -8.856 1.00 17.73 270 ARG A CA 1
ATOM 2113 C C . ARG A 1 270 ? 68.835 -13.776 -8.556 1.00 17.06 270 ARG A C 1
ATOM 2114 O O . ARG A 1 270 ? 69.822 -13.166 -8.162 1.00 16.71 270 ARG A O 1
ATOM 2122 N N . ARG A 1 271 ? 67.675 -13.199 -8.727 1.00 16.68 271 ARG A N 1
ATOM 2123 C CA . ARG A 1 271 ? 67.465 -11.816 -8.291 1.00 16.78 271 ARG A CA 1
ATOM 2124 C C . ARG A 1 271 ? 67.303 -11.766 -6.788 1.00 16.33 271 ARG A C 1
ATOM 2125 O O . ARG A 1 271 ? 66.736 -12.703 -6.214 1.00 13.91 271 ARG A O 1
ATOM 2133 N N . GLY A 1 272 ? 67.704 -10.647 -6.156 1.00 15.06 272 GLY A N 1
ATOM 2134 C CA . GLY A 1 272 ? 67.488 -10.460 -4.746 1.00 14.97 272 GLY A CA 1
ATOM 2135 C C . GLY A 1 272 ? 66.036 -10.554 -4.431 1.00 17.15 272 GLY A C 1
ATOM 2136 O O . GLY A 1 272 ? 65.629 -11.165 -3.408 1.00 16.28 272 GLY A O 1
ATOM 2137 N N . GLU A 1 273 ? 65.210 -10.043 -5.344 1.00 17.21 273 GLU A N 1
ATOM 2138 C CA . GLU A 1 273 ? 63.781 -10.057 -5.048 1.00 18.91 273 GLU A CA 1
ATOM 2139 C C . GLU A 1 273 ? 63.101 -11.395 -5.024 1.00 16.23 273 GLU A C 1
ATOM 2140 O O . GLU A 1 273 ? 61.927 -11.507 -4.543 1.00 15.68 273 GLU A O 1
ATOM 2146 N N . SER A 1 274 ? 63.809 -12.415 -5.529 1.00 15.64 274 SER A N 1
ATOM 2147 C CA . SER A 1 274 ? 63.355 -13.786 -5.388 1.00 16.99 274 SER A CA 1
ATOM 2148 C C . SER A 1 274 ? 63.498 -14.444 -4.019 1.00 18.35 274 SER A C 1
ATOM 2149 O O . SER A 1 274 ? 62.946 -15.506 -3.774 1.00 19.59 274 SER A O 1
ATOM 2152 N N . LEU A 1 275 ? 64.217 -13.846 -3.112 1.00 17.61 275 LEU A N 1
ATOM 2153 C CA . LEU A 1 275 ? 64.544 -14.492 -1.874 1.00 17.03 275 LEU A CA 1
ATOM 2154 C C . LEU A 1 275 ? 63.392 -14.331 -0.920 1.00 18.65 275 LEU A C 1
ATOM 2155 O O . LEU A 1 275 ? 62.760 -13.285 -0.854 1.00 17.05 275 LEU A O 1
ATOM 2160 N N . SER A 1 276 ? 63.120 -15.405 -0.191 1.00 18.03 276 SER A N 1
ATOM 2161 C CA . SER A 1 276 ? 62.191 -15.392 0.858 1.00 18.50 276 SER A CA 1
ATOM 2162 C C . SER A 1 276 ? 62.886 -14.844 2.114 1.00 18.36 276 SER A C 1
ATOM 2163 O O . SER A 1 276 ? 64.111 -14.785 2.233 1.00 18.05 276 SER A O 1
ATOM 2166 N N . ILE A 1 277 ? 62.101 -14.447 3.093 1.00 16.84 277 ILE A N 1
ATOM 2167 C CA . ILE A 1 277 ? 62.650 -14.061 4.411 1.00 17.04 277 ILE A CA 1
ATOM 2168 C C . ILE A 1 277 ? 63.457 -15.155 5.102 1.00 16.15 277 ILE A C 1
ATOM 2169 O O . ILE A 1 277 ? 64.458 -14.847 5.715 1.00 16.76 277 ILE A O 1
ATOM 2174 N N . GLU A 1 278 ? 63.115 -16.424 4.891 1.00 17.11 278 GLU A N 1
ATOM 2175 C CA . GLU A 1 278 ? 63.957 -17.486 5.453 1.00 19.59 278 GLU A CA 1
ATOM 2176 C C . GLU A 1 278 ? 65.366 -17.558 4.798 1.00 19.80 278 GLU A C 1
ATOM 2177 O O . GLU A 1 278 ? 66.374 -17.692 5.507 1.00 20.11 278 GLU A O 1
ATOM 2183 N N . GLU A 1 279 ? 65.416 -17.433 3.473 1.00 18.30 279 GLU A N 1
ATOM 2184 C CA . GLU A 1 279 ? 66.693 -17.449 2.751 1.00 19.39 279 GLU A CA 1
ATOM 2185 C C . GLU A 1 279 ? 67.508 -16.225 3.156 1.00 18.28 279 GLU A C 1
ATOM 2186 O O . GLU A 1 279 ? 68.750 -16.321 3.419 1.00 16.84 279 GLU A O 1
ATOM 2192 N N . PHE A 1 280 ? 66.852 -15.049 3.240 1.00 19.31 280 PHE A N 1
ATOM 2193 C CA . PHE A 1 280 ? 67.544 -13.853 3.716 1.00 18.39 280 PHE A CA 1
ATOM 2194 C C . PHE A 1 280 ? 68.172 -14.092 5.146 1.00 19.99 280 PHE A C 1
ATOM 2195 O O . PHE A 1 280 ? 69.313 -13.667 5.429 1.00 15.84 280 PHE A O 1
ATOM 2203 N N . ALA A 1 281 ? 67.409 -14.720 6.049 1.00 17.96 281 ALA A N 1
ATOM 2204 C CA . ALA A 1 281 ? 67.954 -15.023 7.376 1.00 19.73 281 ALA A CA 1
ATOM 2205 C C . ALA A 1 281 ? 69.202 -15.936 7.281 1.00 19.33 281 ALA A C 1
ATOM 2206 O O . ALA A 1 281 ? 70.190 -15.639 7.931 1.00 20.69 281 ALA A O 1
ATOM 2208 N N . ALA A 1 282 ? 69.137 -16.995 6.470 1.00 19.75 282 ALA A N 1
ATOM 2209 C CA . ALA A 1 282 ? 70.254 -17.926 6.312 1.00 21.38 282 ALA A CA 1
ATOM 2210 C C . ALA A 1 282 ? 71.500 -17.186 5.750 1.00 22.00 282 ALA A C 1
ATOM 2211 O O . ALA A 1 282 ? 72.623 -17.321 6.301 1.00 20.54 282 ALA A O 1
ATOM 2213 N N . LEU A 1 283 ? 71.252 -16.379 4.695 1.00 20.90 283 LEU A N 1
ATOM 2214 C CA . LEU A 1 283 ? 72.301 -15.627 4.021 1.00 20.90 283 LEU A CA 1
ATOM 2215 C C . LEU A 1 283 ? 72.912 -14.649 5.007 1.00 19.52 283 LEU A C 1
ATOM 2216 O O . LEU A 1 283 ? 74.151 -14.535 5.102 1.00 16.86 283 LEU A O 1
ATOM 2221 N N . SER A 1 284 ? 72.061 -13.987 5.787 1.00 18.58 284 SER A N 1
ATOM 2222 C CA . SER A 1 284 ? 72.522 -12.985 6.735 1.00 21.18 284 SER A CA 1
ATOM 2223 C C . SER A 1 284 ? 73.377 -13.583 7.847 1.00 19.98 284 SER A C 1
ATOM 2224 O O . SER A 1 284 ? 74.407 -13.049 8.187 1.00 23.22 284 SER A O 1
ATOM 2227 N N . ASN A 1 285 ? 72.976 -14.703 8.391 1.00 21.68 285 ASN A N 1
ATOM 2228 C CA . ASN A 1 285 ? 73.791 -15.329 9.436 1.00 20.08 285 ASN A CA 1
ATOM 2229 C C . ASN A 1 285 ? 75.125 -15.770 8.854 1.00 20.05 285 ASN A C 1
ATOM 2230 O O . ASN A 1 285 ? 76.158 -15.473 9.417 1.00 22.85 285 ASN A O 1
ATOM 2235 N N . GLY A 1 286 ? 75.113 -16.416 7.694 1.00 18.86 286 GLY A N 1
ATOM 2236 C CA . GLY A 1 286 ? 76.345 -16.838 7.074 1.00 20.09 286 GLY A CA 1
ATOM 2237 C C . GLY A 1 286 ? 77.288 -15.686 6.798 1.00 19.58 286 GLY A C 1
ATOM 2238 O O . GLY A 1 286 ? 78.478 -15.758 7.089 1.00 18.63 286 GLY A O 1
ATOM 2239 N N . LEU A 1 287 ? 76.766 -14.597 6.219 1.00 19.20 287 LEU A N 1
ATOM 2240 C CA . LEU A 1 287 ? 77.573 -13.437 5.920 1.00 18.61 287 LEU A CA 1
ATOM 2241 C C . LEU A 1 287 ? 78.121 -12.698 7.165 1.00 21.40 287 LEU A C 1
ATOM 2242 O O . LEU A 1 287 ? 79.288 -12.248 7.185 1.00 20.40 287 LEU A O 1
ATOM 2247 N N . TYR A 1 288 ? 77.269 -12.518 8.140 1.00 21.94 288 TYR A N 1
ATOM 2248 C CA . TYR A 1 288 ? 77.676 -11.895 9.358 1.00 24.64 288 TYR A CA 1
ATOM 2249 C C . TYR A 1 288 ? 78.936 -12.606 10.000 1.00 26.44 288 TYR A C 1
ATOM 2250 O O . TYR A 1 288 ? 79.851 -11.906 10.411 1.00 29.42 288 TYR A O 1
ATOM 2259 N N . LYS A 1 289 ? 78.938 -13.946 10.074 1.00 26.81 289 LYS A N 1
ATOM 2260 C CA . LYS A 1 289 ? 80.095 -14.713 10.597 1.00 26.56 289 LYS A CA 1
ATOM 2261 C C . LYS A 1 289 ? 81.310 -14.468 9.723 1.00 26.91 289 LYS A C 1
ATOM 2262 O O . LYS A 1 289 ? 82.355 -14.132 10.210 1.00 29.27 289 LYS A O 1
ATOM 2264 N N . ALA A 1 290 ? 81.142 -14.646 8.417 1.00 24.75 290 ALA A N 1
ATOM 2265 C CA . ALA A 1 290 ? 82.232 -14.443 7.470 1.00 21.34 290 ALA A CA 1
ATOM 2266 C C . ALA A 1 290 ? 82.691 -12.988 7.461 1.00 21.31 290 ALA A C 1
ATOM 2267 O O . ALA A 1 290 ? 83.857 -12.694 7.724 1.00 18.67 290 ALA A O 1
ATOM 2269 N N . LEU A 1 291 ? 81.767 -12.083 7.158 1.00 20.80 291 LEU A N 1
ATOM 2270 C CA . LEU A 1 291 ? 82.075 -10.659 7.116 1.00 22.05 291 LEU A CA 1
ATOM 2271 C C . LEU A 1 291 ? 82.878 -10.233 8.340 1.00 23.21 291 LEU A C 1
ATOM 2272 O O . LEU A 1 291 ? 83.866 -9.507 8.225 1.00 27.39 291 LEU A O 1
ATOM 2277 N N . PHE A 1 292 ? 82.448 -10.690 9.512 1.00 54.15 292 PHE A N 1
ATOM 2278 C CA . PHE A 1 292 ? 83.125 -10.358 10.759 1.00 50.31 292 PHE A CA 1
ATOM 2279 C C . PHE A 1 292 ? 83.695 -11.606 11.425 1.00 47.75 292 PHE A C 1
ATOM 2280 O O . PHE A 1 292 ? 84.910 -11.746 11.566 1.00 51.74 292 PHE A O 1
#

Secondary structure (DSSP, 8-state):
--SSTTSHHHHHHHHHHHT----GGGT--EE--HHHHHHHHHHTT-STTEEEEEE--TTSHHHHHHHHH-SEEEEEE--TTHHHHHHHHTTT-SSEEEEES-GGGS-HHHHHHHH-TT-SEEEEEEE--GGGHHHHHHHHHHTT---SEEEEEEEHHHHHHHT--TTSTT-SHHHHHHHHHEEEEEEEEE-GGGEESPPSS-EEEEEEEE-SS-SS--S-HHHHHHHHHHHTSSTTSBHHHHHHHHSTTTTTSHHHHHHHHHHTT--TTSBGGG--HHHHHHHHHHHHHHH-

Foldseek 3Di:
DCCACQAVVNVVVLCVVLVPDDDVVQLDKAFNDLVVLLVLCVLQVAACLEEEEEEACRLNRNVVSNQVGYVAYEYEHQDPSSPVSNCPNVVVGPRYHYDHDDLLPDPVQVVCVPRVPPHNFYEYEYAHRAVCPLVNLLVVQVVVHRHQWYKYKYFPLLLCLCQPDLVDPSPALNVLSLQQFWHKDFDFWDAQVRIVPRDPGTMTIMITGGDPHTPEDAPDVVLLSQLRCLQPVDQPFFSLVSQLPRPVCNVVPSVQLVVLCVVLVHDRRHGSSNDDSHSSRSSSRSCVVSVD

Organism: Bacillus subtilis (strain 168) (NCBI:txid224308)

Solvent-accessible surface area: 13714 Å² total; per-residue (Å²): 92,132,73,13,0,1,26,64,134,67,0,119,115,11,17,173,144,75,65,24,67,62,95,159,84,42,18,12,34,16,5,27,44,34,118,30,0,49,139,0,0,68,58,1,110,3,67,108,107,0,0,0,0,1,5,28,6,6,2,0,8,6,0,8,6,0,6,107,79,8,60,57,0,0,0,3,8,66,9,118,68,1,40,71,1,2,161,54,6,10,79,96,45,179,40,31,46,51,44,97,63,36,8,58,159,6,87,1,99,45,24,6,112,119,38,9,143,109,24,98,39,20,9,0,0,0,24,4,20,34,114,25,2,41,63,3,0,38,26,1,3,100,67,113,5,74,12,77,2,0,0,0,0,0,32,64,61,14,0,54,102,0,27,5,86,84,106,37,153,39,12,14,42,13,0,2,13,0,38,1,28,0,92,24,111,42,34,22,99,0,72,68,91,13,4,33,58,97,11,112,74,70,1,0,0,0,64,0,68,41,85,157,42,78,40,14,127,20,131,44,62,80,20,0,45,116,0,2,144,7,1,32,53,74,135,167,74,47,0,34,57,2,0,20,81,65,9,124,40,0,150,88,55,94,89,39,0,78,103,5,6,133,115,36,140,8,83,11,168,73,104,1,41,56,0,32,26,110,50,0,7,46,0,2,42,24,0,63,78,41,17,157

Sequence (292 aa):
MNKDIATPIRTKEILKKYGFSFKKSLGQNFLIDTNILNRIVDHAEVTEKTGVIEIGPGIGALTEQLAKRAKKVVAFEIDQRLLPILKDTLSPYENVTVIHQDVLKADVKSVIEEQFQDCDEIMVVANLPYYVTTPIIMKLLEEHLPLKGIVVMLQKEVAERMAADPSSKEYGSLSIAVQFYTEAKTVMIVPKTVFVPQPNVDSAVIRLILRDGPAVDVENESFFFQLIKASFAQRRKTLLNNLVNNLPEGKAQKSTIEQVLEETNIDGKRRGESLSIEEFAALSNGLYKALF